Protein AF-A0A8J4FU43-F1 (afdb_monomer)

Solvent-accessible surface area (backbone atoms only — not comparable to full-atom values): 17142 Å² total; per-residue (Å²): 141,78,90,83,86,79,78,93,68,87,81,40,64,70,46,65,77,60,75,68,94,75,73,74,87,64,71,100,55,93,64,75,64,54,50,44,30,34,30,49,37,83,89,37,95,83,38,33,27,32,36,41,34,63,66,54,82,58,45,97,46,93,94,52,74,63,52,75,67,54,69,68,62,48,51,51,53,51,36,49,48,41,18,50,34,45,50,26,53,70,29,63,34,58,80,36,39,59,55,47,48,80,48,78,38,60,42,55,44,80,100,72,70,50,76,44,81,48,72,22,45,34,29,46,58,76,82,56,42,34,42,36,34,52,58,60,66,31,89,61,44,49,57,56,68,67,61,54,49,43,39,66,74,72,39,40,41,52,70,54,36,41,51,48,34,52,50,37,62,78,39,17,26,45,64,40,44,46,76,33,27,28,42,28,92,78,22,43,56,34,53,46,80,74,66,32,24,72,59,60,39,102,51,101,44,73,54,20,25,36,28,39,78,89,20,66,41,26,42,24,54,76,44,36,59,52,49,71,67,64,48,86,41,101,80,76,48,92,63,73,75,87,72,81,82,49,74,65,63,78,35,31,29,65,83,60,48,62,90,96,48,84,67,91,86,84,78,61,59,71,51,40,41,53,38,52,53,52,60,70,72,48,53,74,68,53,62,66,62,32,74,43,66,77,104

Radius of gyration: 20.69 Å; Cα contacts (8 Å, |Δi|>4): 461; chains: 1; bounding box: 56×69×51 Å

Organism: NCBI:txid1737510

InterPro domains:
  IPR000403 Phosphatidylinositol 3-/4-kinase, catalytic domain [PF00454] (173-223)
  IPR011009 Protein kinase-like domain superfamily [SSF56112] (164-214)

Secondary structure (DSSP, 8-state):
-------------EEEE---TT----SS-SS--EEEEEEE-SSSTTSEEEEEEE--SS-SSTTSPPPPP-HHHHHHHHHHHHHHHHHHHHTT-TTTSPPEEEEEEEEE-TTT--EEEEEEEEEE---SEEHHIIIIISSSSS--HHHHHHIIIIIS-HHHHHHHHHHHHHTT-S-BSGGGEEEPTTS-EEE--TTS-TT-SSS--S--BTTSTTSHHHHHHHH-HHHHTTPPPTTSS-----SPPPGGGGG-GGGGSPTT--SSSS---HHHHHHHHHHHTS-HHHHHHSTTTT-

Structure (mmCIF, N/CA/C/O backbone):
data_AF-A0A8J4FU43-F1
#
_entry.id   AF-A0A8J4FU43-F1
#
loop_
_atom_site.group_PDB
_atom_site.id
_atom_site.type_symbol
_atom_site.label_atom_id
_atom_site.label_alt_id
_atom_site.label_comp_id
_atom_site.label_asym_id
_atom_site.label_entity_id
_atom_site.label_seq_id
_atom_site.pdbx_PDB_ins_code
_atom_site.Cartn_x
_atom_site.Cartn_y
_atom_site.Cartn_z
_atom_site.occupancy
_atom_site.B_iso_or_equiv
_atom_site.auth_seq_id
_atom_site.auth_comp_id
_atom_site.auth_asym_id
_atom_site.auth_atom_id
_atom_site.pdbx_PDB_model_num
ATOM 1 N N . MET A 1 1 ? 29.968 -36.223 -25.015 1.00 22.84 1 MET A N 1
ATOM 2 C CA . MET A 1 1 ? 31.084 -35.583 -24.284 1.00 22.84 1 MET A CA 1
ATOM 3 C C . MET A 1 1 ? 30.911 -34.074 -24.398 1.00 22.84 1 MET A C 1
ATOM 5 O O . MET A 1 1 ? 30.998 -33.592 -25.512 1.00 22.84 1 MET A O 1
ATOM 9 N N . GLY A 1 2 ? 30.605 -33.261 -23.394 1.00 21.95 2 GLY A N 1
ATOM 10 C CA . GLY A 1 2 ? 29.966 -33.410 -22.085 1.00 21.95 2 GLY A CA 1
ATOM 11 C C . GLY A 1 2 ? 29.251 -32.066 -21.835 1.00 21.95 2 GLY A C 1
ATOM 12 O O . GLY A 1 2 ? 29.791 -31.018 -22.168 1.00 21.95 2 GLY A O 1
ATOM 13 N N . VAL A 1 3 ? 27.936 -32.093 -21.622 1.00 20.06 3 VAL A N 1
ATOM 14 C CA . VAL A 1 3 ? 27.225 -31.640 -20.411 1.00 20.06 3 VAL A CA 1
ATOM 15 C C . VAL A 1 3 ? 27.940 -30.543 -19.606 1.00 20.06 3 VAL A C 1
ATOM 17 O O . VAL A 1 3 ? 28.880 -30.824 -18.871 1.00 20.06 3 VAL A O 1
ATOM 20 N N . CYS A 1 4 ? 27.392 -29.328 -19.680 1.00 18.92 4 CYS A N 1
ATOM 21 C CA . CYS A 1 4 ? 27.264 -28.427 -18.536 1.00 18.92 4 CYS A CA 1
ATOM 22 C C . CYS A 1 4 ? 25.774 -28.094 -18.391 1.00 18.92 4 CYS A C 1
ATOM 24 O O . CYS A 1 4 ? 25.246 -27.206 -19.059 1.00 18.92 4 CYS A O 1
ATOM 26 N N . GLU A 1 5 ? 25.098 -28.865 -17.542 1.00 19.70 5 GLU A N 1
ATOM 27 C CA . GLU A 1 5 ? 23.877 -28.446 -16.865 1.00 19.70 5 GLU A CA 1
ATOM 28 C C . GLU A 1 5 ? 24.216 -27.274 -15.939 1.00 19.70 5 GLU A C 1
ATOM 30 O O . GLU A 1 5 ? 25.116 -27.379 -15.110 1.00 19.70 5 GLU A O 1
ATOM 35 N N . TYR A 1 6 ? 23.470 -26.177 -16.044 1.00 21.17 6 TYR A N 1
ATOM 36 C CA . TYR A 1 6 ? 23.322 -25.216 -14.955 1.00 21.17 6 TYR A CA 1
ATOM 37 C C . TYR A 1 6 ? 21.839 -24.867 -14.819 1.00 21.17 6 TYR A C 1
ATOM 39 O O . TYR A 1 6 ? 21.288 -24.043 -15.542 1.00 21.17 6 TYR A O 1
ATOM 47 N N . VAL A 1 7 ? 21.216 -25.639 -13.929 1.00 19.59 7 VAL A N 1
ATOM 48 C CA . VAL A 1 7 ? 20.124 -25.322 -12.999 1.00 19.59 7 VAL A CA 1
ATOM 49 C C . VAL A 1 7 ? 19.187 -24.175 -13.407 1.00 19.59 7 VAL A C 1
ATOM 51 O O . VAL A 1 7 ? 19.530 -22.996 -13.344 1.00 19.59 7 VAL A O 1
ATOM 54 N N . ASN A 1 8 ? 17.952 -24.565 -13.735 1.00 22.94 8 ASN A N 1
ATOM 55 C CA . ASN A 1 8 ? 16.776 -23.715 -13.910 1.00 22.94 8 ASN A CA 1
ATOM 56 C C . ASN A 1 8 ? 16.610 -22.694 -12.768 1.00 22.94 8 ASN A C 1
ATOM 58 O O . ASN A 1 8 ? 16.163 -23.041 -11.676 1.00 22.94 8 ASN A O 1
ATOM 62 N N . LEU A 1 9 ? 16.874 -21.422 -13.063 1.00 23.20 9 LEU A N 1
ATOM 63 C CA . LEU A 1 9 ? 16.215 -20.291 -12.411 1.00 23.20 9 LEU A CA 1
ATOM 64 C C . LEU A 1 9 ? 15.213 -19.686 -13.409 1.00 23.20 9 LEU A C 1
ATOM 66 O O . LEU A 1 9 ? 15.467 -19.718 -14.617 1.00 23.20 9 LEU A O 1
ATOM 70 N N . PRO A 1 10 ? 14.063 -19.164 -12.954 1.00 33.09 10 PRO A N 1
ATOM 71 C CA . PRO A 1 10 ? 12.966 -18.802 -13.839 1.00 33.09 10 PRO A CA 1
ATOM 72 C C . PRO A 1 10 ? 13.340 -17.537 -14.612 1.00 33.09 10 PRO A C 1
ATOM 74 O O . PRO A 1 10 ? 13.452 -16.454 -14.042 1.00 33.09 10 PRO A O 1
ATOM 77 N N . ARG A 1 11 ? 13.563 -17.686 -15.919 1.00 37.06 11 ARG A N 1
ATOM 78 C CA . ARG A 1 11 ? 13.769 -16.575 -16.853 1.00 37.06 11 ARG A CA 1
ATOM 79 C C . ARG A 1 11 ? 12.421 -15.917 -17.111 1.00 37.06 11 ARG A C 1
ATOM 81 O O . ARG A 1 11 ? 11.498 -16.600 -17.544 1.00 37.06 11 ARG A O 1
ATOM 88 N N . ALA A 1 12 ? 12.313 -14.616 -16.881 1.00 39.00 12 ALA A N 1
ATOM 89 C CA . ALA A 1 12 ? 11.101 -13.878 -17.201 1.00 39.00 12 ALA A CA 1
ATOM 90 C C . ALA A 1 12 ? 11.343 -12.937 -18.381 1.00 39.00 12 ALA A C 1
ATOM 92 O O . ALA A 1 12 ? 12.309 -12.177 -18.395 1.00 39.00 12 ALA A O 1
ATOM 93 N N . SER A 1 13 ? 10.460 -12.996 -19.373 1.00 38.16 13 SER A N 1
ATOM 94 C CA . SER A 1 13 ? 10.380 -12.037 -20.472 1.00 38.16 13 SER A CA 1
ATOM 95 C C . SER A 1 13 ? 9.526 -10.842 -20.038 1.00 38.16 13 SER A C 1
ATOM 97 O O . SER A 1 13 ? 8.380 -11.025 -19.622 1.00 38.16 13 SER A O 1
ATOM 99 N N . LEU A 1 14 ? 10.066 -9.622 -20.114 1.00 40.94 14 LEU A N 1
ATOM 100 C CA . LEU A 1 14 ? 9.332 -8.389 -19.800 1.00 40.94 14 LEU A CA 1
ATOM 101 C C . LEU A 1 14 ? 8.181 -8.199 -20.806 1.00 40.94 14 LEU A C 1
ATOM 103 O O . LEU A 1 14 ? 8.434 -8.102 -22.006 1.00 40.94 14 LEU A O 1
ATOM 107 N N . LEU A 1 15 ? 6.938 -8.145 -20.325 1.00 33.03 15 LEU A N 1
ATOM 108 C CA . LEU A 1 15 ? 5.742 -7.862 -21.123 1.00 33.03 15 LEU A CA 1
ATOM 109 C C . LEU A 1 15 ? 4.996 -6.690 -20.475 1.00 33.03 15 LEU A C 1
ATOM 111 O O . LEU A 1 15 ? 4.709 -6.704 -19.286 1.00 33.03 15 LEU A O 1
ATOM 115 N N . ASP A 1 16 ? 4.692 -5.675 -21.276 1.00 31.86 16 ASP A N 1
ATOM 116 C CA . ASP A 1 16 ? 3.956 -4.460 -20.912 1.00 31.86 16 ASP A CA 1
ATOM 117 C C . ASP A 1 16 ? 4.621 -3.496 -19.904 1.00 31.86 16 ASP A C 1
ATOM 119 O O . ASP A 1 16 ? 5.079 -3.837 -18.809 1.00 31.86 16 ASP A O 1
ATOM 123 N N . ILE A 1 17 ? 4.642 -2.218 -20.299 1.00 34.22 17 ILE A N 1
ATOM 124 C CA . ILE A 1 17 ? 5.053 -1.088 -19.462 1.00 34.22 17 ILE A CA 1
ATOM 125 C C . ILE A 1 17 ? 3.807 -0.562 -18.755 1.00 34.22 17 ILE A C 1
ATOM 127 O O . ILE A 1 17 ? 2.909 -0.020 -19.398 1.00 34.22 17 ILE A O 1
ATOM 131 N N . PHE A 1 18 ? 3.790 -0.615 -17.425 1.00 33.28 18 PHE A N 1
ATOM 132 C CA . PHE A 1 18 ? 2.858 0.200 -16.654 1.00 33.28 18 PHE A CA 1
ATOM 133 C C . PHE A 1 18 ? 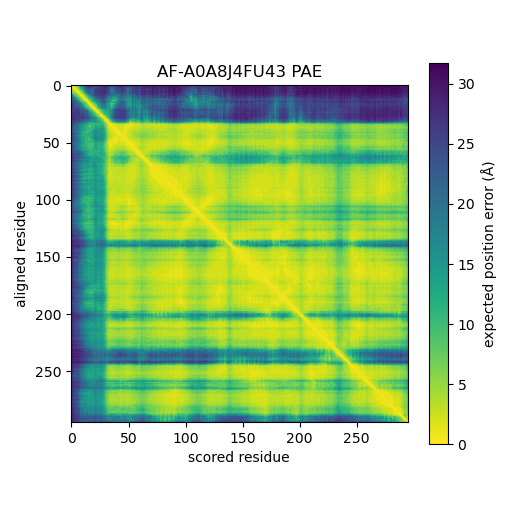3.464 1.591 -16.481 1.00 33.28 18 PHE A C 1
ATOM 135 O O . PHE A 1 18 ? 4.308 1.839 -15.616 1.00 33.28 18 PHE A O 1
ATOM 142 N N . THR A 1 19 ? 3.032 2.543 -17.306 1.00 28.59 19 THR A N 1
ATOM 143 C CA . THR A 1 19 ? 3.220 3.951 -16.969 1.00 28.59 19 THR A CA 1
ATOM 144 C C . THR A 1 19 ? 2.209 4.303 -15.886 1.00 28.59 19 THR A C 1
ATOM 146 O O . THR A 1 19 ? 1.057 4.575 -16.208 1.00 28.59 19 THR A O 1
ATOM 149 N N . CYS A 1 20 ? 2.615 4.349 -14.611 1.00 28.27 20 CYS A N 1
ATOM 150 C CA . CYS A 1 20 ? 1.878 5.167 -13.646 1.00 28.27 20 CYS A CA 1
ATOM 151 C C . C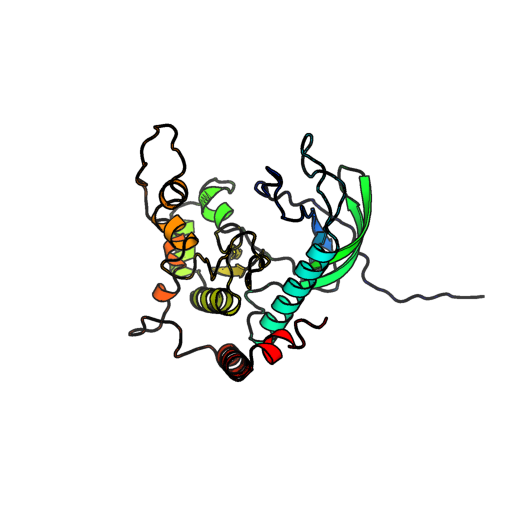YS A 1 20 ? 1.871 6.605 -14.198 1.00 28.27 20 CYS A C 1
ATOM 153 O O . CYS A 1 20 ? 2.950 7.198 -14.343 1.00 28.27 20 CYS A O 1
ATOM 155 N N . PRO A 1 21 ? 0.706 7.185 -14.537 1.00 25.08 21 PRO A N 1
ATOM 156 C CA . PRO A 1 21 ? 0.646 8.499 -15.171 1.00 25.08 21 PRO A CA 1
ATOM 157 C C . PRO A 1 21 ? 1.103 9.637 -14.243 1.00 25.08 21 PRO A C 1
ATOM 159 O O . PRO A 1 21 ? 1.308 10.757 -14.713 1.00 25.08 21 PRO A O 1
ATOM 162 N N . PHE A 1 22 ? 1.360 9.353 -12.962 1.00 31.69 22 PHE A N 1
ATOM 163 C CA . PHE A 1 22 ? 1.645 10.357 -11.936 1.00 31.69 22 PHE A CA 1
ATOM 164 C C . PHE A 1 22 ? 2.917 10.124 -11.119 1.00 31.69 22 PHE A C 1
ATOM 166 O O . PHE A 1 22 ? 3.109 10.780 -10.102 1.00 31.69 22 PHE A O 1
ATOM 173 N N . GLY A 1 23 ? 3.855 9.301 -11.600 1.00 31.33 23 GLY A N 1
ATOM 174 C CA . GLY A 1 23 ? 5.229 9.385 -11.103 1.00 31.33 23 GLY A CA 1
ATOM 175 C C . GLY A 1 23 ? 5.815 10.753 -11.466 1.00 31.33 23 GLY A C 1
ATOM 176 O O . GLY A 1 23 ? 6.345 10.921 -12.565 1.00 31.33 23 GLY A O 1
ATOM 177 N N . HIS A 1 24 ? 5.669 11.748 -10.590 1.00 29.97 24 HIS A N 1
ATOM 178 C CA . HIS A 1 24 ? 6.351 13.032 -10.698 1.00 29.97 24 HIS A CA 1
ATOM 179 C C . HIS A 1 24 ? 7.865 12.798 -10.565 1.00 29.97 24 HIS A C 1
ATOM 181 O O . HIS A 1 24 ? 8.433 12.948 -9.494 1.00 29.97 24 HIS A O 1
ATOM 187 N N . CYS A 1 25 ? 8.539 12.472 -11.672 1.00 31.59 25 CYS A N 1
ATOM 188 C CA . CYS A 1 25 ? 9.957 12.800 -11.859 1.00 31.59 25 CYS A CA 1
ATOM 189 C C . CYS A 1 25 ? 10.038 14.283 -12.298 1.00 31.59 25 CYS A C 1
ATOM 191 O O . CYS A 1 25 ? 10.525 14.586 -13.386 1.00 31.59 25 CYS A O 1
ATOM 193 N N . ALA A 1 26 ? 9.435 15.198 -11.527 1.00 24.83 26 ALA A N 1
ATOM 194 C CA . ALA A 1 26 ? 9.398 16.630 -11.821 1.00 24.83 26 ALA A CA 1
ATOM 195 C C . ALA A 1 26 ? 10.097 17.404 -10.692 1.00 24.83 26 ALA A C 1
ATOM 197 O O . ALA A 1 26 ? 9.728 17.257 -9.528 1.00 24.83 26 ALA A O 1
ATOM 198 N N . ALA A 1 27 ? 11.081 18.233 -11.072 1.00 26.89 27 ALA A N 1
ATOM 199 C CA . ALA A 1 27 ? 12.098 18.877 -10.217 1.00 26.89 27 ALA A CA 1
ATOM 200 C C . ALA A 1 27 ? 13.147 17.869 -9.679 1.00 26.89 27 ALA A C 1
ATOM 202 O O . ALA A 1 27 ? 12.952 16.677 -9.899 1.00 26.89 27 ALA A O 1
ATOM 203 N N . PRO A 1 28 ? 14.288 18.277 -9.069 1.00 32.03 28 PRO A N 1
ATOM 204 C CA . PRO A 1 28 ? 15.346 17.354 -8.645 1.00 32.03 28 PRO A CA 1
ATOM 205 C C . PRO A 1 28 ? 14.860 16.536 -7.440 1.00 32.03 28 PRO A C 1
ATOM 207 O O . PRO A 1 28 ? 15.221 16.769 -6.290 1.00 32.03 28 PRO A O 1
ATOM 210 N N . SER A 1 29 ? 13.948 15.610 -7.705 1.00 33.28 29 SER A N 1
ATOM 211 C CA . SER A 1 29 ? 13.311 14.747 -6.738 1.00 33.28 29 SER A CA 1
ATOM 212 C C . SER A 1 29 ? 14.281 13.622 -6.416 1.00 33.28 29 SER A C 1
ATOM 214 O O . SER A 1 29 ? 14.673 12.854 -7.290 1.00 33.28 29 SER A O 1
ATOM 216 N N . ILE A 1 30 ? 14.622 13.517 -5.138 1.00 36.00 30 ILE A N 1
ATOM 217 C CA . ILE A 1 30 ? 15.510 12.530 -4.503 1.00 36.00 30 ILE A CA 1
ATOM 218 C C . ILE A 1 30 ? 14.956 11.082 -4.605 1.00 36.00 30 ILE A C 1
ATOM 220 O O . ILE A 1 30 ? 15.553 10.134 -4.098 1.00 36.00 30 ILE A O 1
ATOM 224 N N . TRP A 1 31 ? 13.825 10.881 -5.289 1.00 41.78 31 TRP A N 1
ATOM 225 C CA . TRP A 1 31 ? 13.215 9.573 -5.499 1.00 41.78 31 TRP A CA 1
ATOM 226 C C . TRP A 1 31 ? 13.819 8.858 -6.710 1.00 41.78 31 TRP A C 1
ATOM 228 O O . TRP A 1 31 ? 13.907 9.442 -7.794 1.00 41.78 31 TRP A O 1
ATOM 238 N N . PRO A 1 32 ? 14.208 7.579 -6.573 1.00 51.62 32 PRO A N 1
ATOM 239 C CA . PRO A 1 32 ? 14.744 6.829 -7.693 1.00 51.62 32 PRO A CA 1
ATOM 240 C C . PRO A 1 32 ? 13.627 6.571 -8.710 1.00 51.62 32 PRO A C 1
ATOM 242 O O . PRO A 1 32 ? 12.746 5.739 -8.482 1.00 51.62 32 PRO A O 1
ATOM 245 N N . CYS A 1 33 ? 13.673 7.257 -9.857 1.00 67.00 33 CYS A N 1
ATOM 246 C CA . CYS A 1 33 ? 12.819 6.917 -10.991 1.00 67.00 33 CYS A CA 1
ATOM 247 C C . CYS A 1 33 ? 13.063 5.434 -11.332 1.00 67.00 33 CYS A C 1
ATOM 249 O O . CYS A 1 33 ? 14.165 5.020 -11.694 1.00 67.00 33 CYS A O 1
ATOM 251 N N . SER A 1 34 ? 12.026 4.625 -11.155 1.00 79.81 34 SER A N 1
ATOM 252 C CA . SER A 1 34 ? 12.058 3.171 -11.313 1.00 79.81 34 SER A CA 1
ATOM 253 C C . SER A 1 34 ? 11.106 2.758 -12.414 1.00 79.81 34 SER A C 1
ATOM 255 O O . SER A 1 34 ? 10.010 3.298 -12.517 1.00 79.81 34 SER A O 1
ATOM 257 N N . TRP A 1 35 ? 11.498 1.816 -13.253 1.00 86.94 35 TRP A N 1
ATOM 258 C CA . TRP A 1 35 ? 10.617 1.216 -14.243 1.00 86.94 35 TRP A CA 1
ATOM 259 C C . TRP A 1 35 ? 9.831 0.074 -13.616 1.00 86.94 35 TRP A C 1
ATOM 261 O O . TRP A 1 35 ? 10.360 -0.643 -12.775 1.00 86.94 35 TRP A O 1
ATOM 271 N N . ILE A 1 36 ? 8.566 -0.066 -14.004 1.00 88.50 36 ILE A N 1
ATOM 272 C CA . ILE A 1 36 ? 7.676 -1.109 -13.501 1.00 88.50 36 ILE A CA 1
ATOM 273 C C . ILE A 1 36 ? 7.202 -1.918 -14.702 1.00 88.50 36 ILE A C 1
ATOM 275 O O . ILE A 1 36 ? 6.661 -1.352 -15.655 1.00 88.50 36 ILE A O 1
ATOM 279 N N . PHE A 1 37 ? 7.419 -3.225 -14.645 1.00 89.62 37 PHE A N 1
ATOM 280 C CA . PHE A 1 37 ? 7.080 -4.162 -15.709 1.00 89.62 37 PHE A CA 1
ATOM 281 C C . PHE A 1 37 ? 6.186 -5.265 -15.169 1.00 89.62 37 PHE A C 1
ATOM 283 O O . PHE A 1 37 ? 6.378 -5.703 -14.035 1.00 89.62 37 PHE A O 1
ATOM 290 N N . ARG A 1 38 ? 5.252 -5.750 -15.985 1.00 91.06 38 ARG A N 1
ATOM 291 C CA . ARG A 1 38 ? 4.592 -7.033 -15.735 1.00 91.06 38 ARG A CA 1
ATOM 292 C C . ARG A 1 38 ? 5.421 -8.139 -16.383 1.00 91.06 38 ARG A C 1
ATOM 294 O O . ARG A 1 38 ? 6.156 -7.926 -17.347 1.00 91.06 38 ARG A O 1
ATOM 301 N N . THR A 1 39 ? 5.397 -9.326 -15.801 1.00 90.69 39 THR A N 1
ATOM 302 C CA . THR A 1 39 ? 6.127 -10.459 -16.363 1.00 90.69 39 THR A CA 1
ATOM 303 C C . THR A 1 39 ? 5.596 -11.781 -15.834 1.00 90.69 39 THR A C 1
ATOM 305 O O . THR A 1 39 ? 4.927 -11.826 -14.801 1.00 90.69 39 THR A O 1
ATOM 308 N N . HIS A 1 40 ? 5.922 -12.865 -16.532 1.00 92.50 40 HIS A N 1
ATOM 309 C CA . HIS A 1 40 ? 5.590 -14.215 -16.102 1.00 92.50 40 HIS A CA 1
ATOM 310 C C . HIS A 1 40 ? 6.640 -14.763 -15.140 1.00 92.50 40 HIS A C 1
ATOM 312 O O . HIS A 1 40 ? 7.838 -14.549 -15.305 1.00 92.50 40 HIS A O 1
ATOM 318 N N . THR A 1 41 ? 6.205 -15.513 -14.137 1.00 91.31 41 THR A N 1
ATOM 319 C CA . THR A 1 41 ? 7.104 -16.182 -13.198 1.00 91.31 41 THR A CA 1
ATOM 320 C C . THR A 1 41 ? 6.463 -17.456 -12.670 1.00 91.31 41 THR A C 1
ATOM 322 O O . THR A 1 41 ? 5.252 -17.534 -12.538 1.00 91.31 41 THR A O 1
ATOM 325 N N . ASN A 1 42 ? 7.266 -18.454 -12.316 1.00 93.44 42 ASN A N 1
ATOM 326 C CA . ASN A 1 42 ? 6.791 -19.629 -11.576 1.00 93.44 42 ASN A CA 1
ATOM 327 C C . ASN A 1 42 ? 6.817 -19.406 -10.051 1.00 93.44 42 ASN A C 1
ATOM 329 O O . ASN A 1 42 ? 6.486 -20.310 -9.288 1.00 93.44 42 ASN A O 1
ATOM 333 N N . MET A 1 43 ? 7.267 -18.231 -9.601 1.00 92.25 43 MET A N 1
ATOM 334 C CA . MET A 1 43 ? 7.417 -17.936 -8.182 1.00 92.25 43 MET A CA 1
ATOM 335 C C . MET A 1 43 ? 6.072 -17.659 -7.515 1.00 92.25 43 MET A C 1
ATOM 337 O O . MET A 1 43 ? 5.985 -17.818 -6.300 1.00 92.25 43 MET A O 1
ATOM 341 N N . THR A 1 44 ? 5.046 -17.237 -8.262 1.00 92.19 44 THR A N 1
ATOM 342 C CA . THR A 1 44 ? 3.707 -16.870 -7.771 1.00 92.19 44 THR A CA 1
ATOM 343 C C . THR A 1 44 ? 2.641 -17.861 -8.251 1.00 92.19 44 THR A C 1
ATOM 345 O O . THR A 1 44 ? 2.786 -18.430 -9.333 1.00 92.19 44 THR A O 1
ATOM 348 N N . PRO A 1 45 ? 1.544 -18.057 -7.490 1.00 90.19 45 PRO A N 1
ATOM 349 C CA . PRO A 1 45 ? 0.446 -18.929 -7.916 1.00 90.19 45 PRO A CA 1
ATOM 350 C C . PRO A 1 45 ? -0.247 -18.468 -9.205 1.00 90.19 45 PRO A C 1
ATOM 352 O O . PRO A 1 45 ? -0.693 -19.303 -9.983 1.00 90.19 45 PRO A O 1
ATOM 355 N N . SER A 1 46 ? -0.318 -17.153 -9.445 1.00 90.75 46 SER A N 1
ATOM 356 C CA . SER A 1 46 ? -0.922 -16.578 -10.656 1.00 90.75 46 SER A CA 1
ATOM 357 C C . SER A 1 46 ? -0.087 -16.799 -11.920 1.00 90.75 46 SER A C 1
ATOM 359 O O . SER A 1 46 ? -0.571 -16.563 -13.022 1.00 90.75 46 SER A O 1
ATOM 361 N N . GLY A 1 47 ? 1.176 -17.214 -11.786 1.00 93.44 47 GLY A N 1
ATOM 362 C CA . GLY A 1 47 ? 2.111 -17.258 -12.907 1.00 93.44 47 GLY A CA 1
ATOM 363 C C . GLY A 1 47 ? 2.627 -15.875 -13.329 1.00 93.44 47 GLY A C 1
ATOM 364 O O . GLY A 1 47 ? 3.320 -15.761 -14.342 1.00 93.44 47 GLY A O 1
ATOM 365 N N . GLU A 1 48 ? 2.292 -14.818 -12.582 1.00 94.25 48 GLU A N 1
ATOM 366 C CA . GLU A 1 48 ? 2.592 -13.428 -12.923 1.00 94.25 48 GLU A CA 1
ATOM 367 C C . GLU A 1 48 ? 3.198 -12.643 -11.759 1.00 94.25 48 GLU A C 1
ATOM 369 O O . GLU A 1 48 ? 2.901 -12.868 -10.580 1.00 94.25 48 GLU A O 1
ATOM 374 N N . ALA A 1 49 ? 4.043 -11.679 -12.108 1.00 94.56 49 ALA A N 1
ATOM 375 C CA . ALA A 1 49 ? 4.679 -10.758 -11.187 1.00 94.56 49 ALA A CA 1
ATOM 376 C C . ALA A 1 49 ? 4.765 -9.351 -11.776 1.00 94.56 49 ALA A C 1
ATOM 378 O O . ALA A 1 49 ? 4.702 -9.137 -12.989 1.00 94.56 49 ALA A O 1
ATOM 379 N N . VAL A 1 50 ? 4.966 -8.396 -10.878 1.00 93.94 50 VAL A N 1
ATOM 380 C CA . VAL A 1 50 ? 5.397 -7.043 -11.204 1.00 93.94 50 VAL A CA 1
ATOM 381 C C . VAL A 1 50 ? 6.850 -6.889 -10.778 1.00 93.94 50 VAL A C 1
ATOM 383 O O . VAL A 1 50 ? 7.226 -7.285 -9.678 1.00 93.94 50 VAL A O 1
ATOM 386 N N . VAL A 1 51 ? 7.676 -6.296 -11.633 1.00 93.44 51 VAL A N 1
ATOM 387 C CA . VAL A 1 51 ? 9.095 -6.064 -11.364 1.00 93.44 51 VAL A CA 1
ATOM 388 C C . VAL A 1 51 ? 9.387 -4.578 -11.405 1.00 93.44 51 VAL A C 1
ATOM 390 O O . VAL A 1 51 ? 9.192 -3.925 -12.430 1.00 93.44 51 VAL A O 1
ATOM 393 N N . LYS A 1 52 ? 9.883 -4.050 -10.287 1.00 92.44 52 LYS A N 1
ATOM 394 C CA . LYS A 1 52 ? 10.380 -2.683 -10.152 1.00 92.44 52 LYS A CA 1
ATOM 395 C C . LYS A 1 52 ? 11.895 -2.689 -10.353 1.00 92.44 52 LYS A C 1
ATOM 397 O O . LYS A 1 52 ? 12.645 -3.269 -9.568 1.00 92.44 52 LYS A O 1
ATOM 402 N N . VAL A 1 53 ? 12.348 -2.053 -11.428 1.00 91.06 53 VAL A N 1
ATOM 403 C CA . VAL A 1 53 ? 13.761 -1.934 -11.801 1.00 91.06 53 VAL A CA 1
ATOM 404 C C . VAL A 1 53 ? 14.206 -0.495 -11.604 1.00 91.06 53 VAL A C 1
ATOM 406 O O . VAL A 1 53 ? 13.644 0.434 -12.181 1.00 91.06 53 VAL A O 1
ATOM 409 N N . HIS A 1 54 ? 15.238 -0.299 -10.796 1.00 89.12 54 HIS A N 1
ATOM 410 C CA . HIS A 1 54 ? 15.819 1.018 -10.559 1.00 89.12 54 HIS A CA 1
ATOM 411 C C . HIS A 1 54 ? 17.064 1.233 -11.433 1.00 89.12 54 HIS A C 1
ATOM 413 O O . HIS A 1 54 ? 17.589 0.285 -12.013 1.00 89.12 54 HIS A O 1
ATOM 419 N N . CYS A 1 55 ? 17.537 2.480 -11.518 1.00 87.00 55 CYS A N 1
ATOM 420 C CA . CYS A 1 55 ? 18.761 2.862 -12.239 1.00 87.00 55 CYS A CA 1
ATOM 421 C C . CYS A 1 55 ? 18.780 2.586 -13.745 1.00 87.00 55 CYS A C 1
ATOM 423 O O . CYS A 1 55 ? 19.851 2.512 -14.338 1.00 87.00 55 CYS A O 1
ATOM 425 N N . VAL A 1 56 ? 17.620 2.490 -14.393 1.00 87.88 56 VAL A N 1
ATOM 426 C CA . VAL A 1 56 ? 17.570 2.454 -15.858 1.00 87.88 56 VAL A CA 1
ATOM 427 C C . VAL A 1 56 ? 17.893 3.867 -16.376 1.00 87.88 56 VAL A C 1
ATOM 429 O O . VAL A 1 56 ? 17.123 4.787 -16.082 1.00 87.88 56 VAL A O 1
ATOM 432 N N . PRO A 1 57 ? 18.982 4.084 -17.140 1.00 88.06 57 PRO A N 1
ATOM 433 C CA . PRO A 1 57 ? 19.432 5.403 -17.599 1.00 88.06 57 PRO A CA 1
ATOM 434 C C . PRO A 1 57 ? 18.624 5.882 -18.815 1.00 88.06 57 PRO A C 1
ATOM 436 O O . PRO A 1 57 ? 19.157 6.365 -19.809 1.00 88.06 57 PRO A O 1
ATOM 439 N N . VAL A 1 58 ? 17.308 5.710 -18.741 1.00 84.88 58 VAL A N 1
ATOM 440 C CA . VAL A 1 58 ? 16.351 6.047 -19.786 1.00 84.88 58 VAL A CA 1
ATOM 441 C C . VAL A 1 58 ? 15.195 6.780 -19.128 1.00 84.88 58 VAL A C 1
ATOM 443 O O . VAL A 1 58 ? 14.588 6.290 -18.170 1.00 84.88 58 VAL A O 1
ATOM 446 N N . ALA A 1 59 ? 14.873 7.956 -19.659 1.00 82.06 59 ALA A N 1
ATOM 447 C CA . ALA A 1 59 ? 13.707 8.708 -19.229 1.00 82.06 59 ALA A CA 1
ATOM 448 C C . ALA A 1 59 ? 12.414 7.971 -19.617 1.00 82.06 59 ALA A C 1
ATOM 450 O O . ALA A 1 59 ? 12.259 7.507 -20.743 1.00 82.06 59 ALA A O 1
ATOM 451 N N . LYS A 1 60 ? 11.444 7.913 -18.697 1.00 77.38 60 LYS A N 1
ATOM 452 C CA . LYS A 1 60 ? 10.119 7.317 -18.962 1.00 77.38 60 LYS A CA 1
ATOM 453 C C . LYS A 1 60 ? 9.295 8.077 -20.001 1.00 77.38 60 LYS A C 1
ATOM 455 O O . LYS A 1 60 ? 8.336 7.538 -20.540 1.00 77.38 60 LYS A O 1
ATOM 460 N N . ARG A 1 61 ? 9.604 9.358 -20.209 1.00 77.69 61 ARG A N 1
ATOM 461 C CA . ARG A 1 61 ? 8.878 10.265 -21.100 1.00 77.69 61 ARG A CA 1
ATOM 462 C C . ARG A 1 61 ? 9.873 11.002 -21.976 1.00 77.69 61 ARG A C 1
ATOM 464 O O . ARG A 1 61 ? 10.917 11.442 -21.495 1.00 77.69 61 ARG A O 1
ATOM 471 N N . VAL A 1 62 ? 9.521 11.163 -23.246 1.00 76.69 62 VAL A N 1
ATOM 472 C CA . VAL A 1 62 ? 10.307 11.956 -24.195 1.00 76.69 62 VAL A CA 1
ATOM 473 C C . VAL A 1 62 ? 10.431 13.389 -23.665 1.00 76.69 62 VAL A C 1
ATOM 475 O O . VAL A 1 62 ? 9.442 13.976 -23.231 1.00 76.69 62 VAL A O 1
ATOM 478 N N . GLY A 1 63 ? 11.650 13.932 -23.661 1.00 76.38 63 GLY A N 1
ATOM 479 C CA . GLY A 1 63 ? 11.939 15.295 -23.196 1.00 76.38 63 GLY A CA 1
ATOM 480 C C . GLY A 1 63 ? 12.127 15.461 -21.682 1.00 76.38 63 GLY A C 1
ATOM 481 O O . GLY A 1 63 ? 12.394 16.574 -21.237 1.00 76.38 63 GLY A O 1
ATOM 482 N N . PHE A 1 64 ? 12.021 14.393 -20.884 1.00 75.81 64 PHE A N 1
ATOM 483 C CA . PHE A 1 64 ? 12.321 14.442 -19.447 1.00 75.81 64 PHE A CA 1
ATOM 484 C C . PHE A 1 64 ? 13.803 14.164 -19.168 1.00 75.81 64 PHE A C 1
ATOM 486 O O . PHE A 1 64 ? 14.478 13.473 -19.932 1.00 75.81 64 PHE A O 1
ATOM 493 N N . GLN A 1 65 ? 14.305 14.693 -18.049 1.00 76.31 65 GLN A N 1
ATOM 494 C CA . GLN A 1 65 ? 15.684 14.476 -17.615 1.00 76.31 65 GLN A CA 1
ATOM 495 C C . GLN A 1 65 ? 15.944 12.987 -17.351 1.00 76.31 65 GLN A C 1
ATOM 497 O O . GLN A 1 65 ? 15.106 12.285 -16.777 1.00 76.31 65 GLN A O 1
ATOM 502 N N . MET A 1 66 ? 17.123 12.510 -17.759 1.00 76.38 66 MET A N 1
ATOM 503 C CA . MET A 1 66 ? 17.569 11.165 -17.407 1.00 76.38 66 MET A CA 1
ATOM 504 C C . MET A 1 66 ? 17.687 11.041 -15.884 1.00 76.38 66 MET A C 1
ATOM 506 O O . MET A 1 66 ? 18.236 11.941 -15.240 1.00 76.38 66 MET A O 1
ATOM 510 N N . PRO A 1 67 ? 17.185 9.948 -15.293 1.00 75.31 67 PRO A N 1
ATOM 511 C CA . PRO A 1 67 ? 17.223 9.795 -13.851 1.00 75.31 67 PRO A CA 1
ATOM 512 C C . PRO A 1 67 ? 18.656 9.592 -13.355 1.00 75.31 67 PRO A C 1
ATOM 514 O O . PRO A 1 67 ? 19.431 8.837 -13.941 1.00 75.31 67 PRO A O 1
ATOM 517 N N . VAL A 1 68 ? 18.997 10.247 -12.245 1.00 77.88 68 VAL A N 1
ATOM 518 C CA . VAL A 1 68 ? 20.268 10.026 -11.550 1.00 77.88 68 VAL A CA 1
ATOM 519 C C . VAL A 1 68 ? 20.121 8.803 -10.649 1.00 77.88 68 VAL A C 1
ATOM 521 O O . VAL A 1 68 ? 19.215 8.723 -9.821 1.00 77.88 68 VAL A O 1
ATOM 524 N N . CYS A 1 69 ? 21.014 7.836 -10.822 1.00 83.62 69 CYS A N 1
ATOM 525 C CA . CYS A 1 69 ? 21.048 6.619 -10.024 1.00 83.62 69 CYS A CA 1
ATOM 526 C C . CYS A 1 69 ? 21.862 6.838 -8.741 1.00 83.62 69 CYS A C 1
ATOM 528 O O . CYS A 1 69 ? 23.007 7.283 -8.800 1.00 83.62 69 CYS A O 1
ATOM 530 N N . ASN A 1 70 ? 21.298 6.461 -7.590 1.00 86.62 70 ASN A N 1
ATOM 531 C CA . ASN A 1 70 ? 22.037 6.292 -6.339 1.00 86.62 70 ASN A CA 1
ATOM 532 C C . ASN A 1 70 ? 21.917 4.822 -5.886 1.00 86.62 70 ASN A C 1
ATOM 534 O O . ASN A 1 70 ? 20.925 4.464 -5.243 1.00 86.62 70 ASN A O 1
ATOM 538 N N . PRO A 1 71 ? 22.896 3.961 -6.228 1.00 85.25 71 PRO A N 1
ATOM 539 C CA . PRO A 1 71 ? 22.830 2.529 -5.937 1.00 85.25 71 PRO A CA 1
ATOM 540 C C . PRO A 1 71 ? 22.706 2.207 -4.446 1.00 85.25 71 PRO A C 1
ATOM 542 O O . PRO A 1 71 ? 21.979 1.286 -4.083 1.00 85.25 71 PRO A O 1
ATOM 545 N N . LEU A 1 72 ? 23.379 2.975 -3.580 1.00 85.94 72 LEU A N 1
ATOM 546 C CA . LEU A 1 72 ? 23.329 2.769 -2.130 1.00 85.94 72 LEU A CA 1
ATOM 547 C C . LEU A 1 72 ? 21.914 3.008 -1.600 1.00 85.94 72 LEU A C 1
ATOM 549 O O . LEU A 1 72 ? 21.357 2.146 -0.924 1.00 85.94 72 LEU A O 1
ATOM 553 N N . ARG A 1 73 ? 21.295 4.121 -2.007 1.00 84.19 73 ARG A N 1
ATOM 554 C CA . ARG A 1 73 ? 19.914 4.444 -1.631 1.00 84.19 73 ARG A CA 1
ATOM 555 C C . ARG A 1 73 ? 18.914 3.404 -2.135 1.00 84.19 73 ARG A C 1
ATOM 557 O O . ARG A 1 73 ? 17.942 3.090 -1.459 1.00 84.19 73 ARG A O 1
ATOM 564 N N . ILE A 1 74 ? 19.134 2.859 -3.326 1.00 85.81 74 ILE A N 1
ATOM 565 C CA . ILE A 1 74 ? 18.261 1.821 -3.887 1.00 85.81 74 ILE A CA 1
ATOM 566 C C . ILE A 1 74 ? 18.413 0.504 -3.136 1.00 85.81 74 ILE A C 1
ATOM 568 O O . ILE A 1 74 ? 17.408 -0.144 -2.856 1.00 85.81 74 ILE A O 1
ATOM 572 N N . ALA A 1 75 ? 19.637 0.126 -2.767 1.00 86.75 75 ALA A N 1
ATOM 573 C CA . ALA A 1 75 ? 19.865 -1.049 -1.938 1.00 86.75 75 ALA A CA 1
ATOM 574 C C . ALA A 1 75 ? 19.178 -0.912 -0.566 1.00 86.75 75 ALA A C 1
ATOM 576 O O . ALA A 1 75 ? 18.598 -1.882 -0.085 1.00 86.75 75 ALA A O 1
ATOM 577 N N . GLU A 1 76 ? 19.188 0.281 0.039 1.00 85.75 76 GLU A N 1
ATOM 578 C CA . GLU A 1 76 ? 18.430 0.578 1.266 1.00 85.75 76 GLU A CA 1
ATOM 579 C C . GLU A 1 76 ? 16.919 0.379 1.072 1.00 85.75 76 GLU A C 1
ATOM 581 O O . GLU A 1 76 ? 16.306 -0.360 1.841 1.00 85.75 76 GLU A O 1
ATOM 586 N N . ILE A 1 77 ? 16.333 0.956 0.013 1.00 86.06 77 ILE A N 1
ATOM 587 C CA . ILE A 1 77 ? 14.900 0.807 -0.313 1.00 86.06 77 ILE A CA 1
ATOM 588 C C . ILE A 1 77 ? 14.532 -0.659 -0.528 1.00 86.06 77 ILE A C 1
ATOM 590 O O . ILE A 1 77 ? 13.531 -1.139 -0.001 1.00 86.06 77 ILE A O 1
ATOM 594 N N . MET A 1 78 ? 15.336 -1.387 -1.303 1.00 88.62 78 MET A N 1
ATOM 595 C CA . MET A 1 78 ? 15.089 -2.797 -1.583 1.00 88.62 78 MET A CA 1
ATOM 596 C C . MET A 1 78 ? 15.133 -3.629 -0.299 1.00 88.62 78 MET A C 1
ATOM 598 O O . MET A 1 78 ? 14.214 -4.408 -0.061 1.00 88.62 78 MET A O 1
ATOM 602 N N . ARG A 1 79 ? 16.139 -3.429 0.563 1.00 87.81 79 ARG A N 1
ATOM 603 C CA . ARG A 1 79 ? 16.214 -4.108 1.869 1.00 87.81 79 ARG A CA 1
ATOM 604 C C . ARG A 1 79 ? 15.015 -3.776 2.745 1.00 87.81 79 ARG A C 1
ATOM 606 O O . ARG A 1 79 ? 14.433 -4.688 3.326 1.00 87.81 79 ARG A O 1
ATOM 613 N N . LEU A 1 80 ? 14.609 -2.508 2.803 1.00 88.19 80 LEU A N 1
ATOM 614 C CA . LEU A 1 80 ? 13.418 -2.074 3.532 1.00 88.19 80 LEU A CA 1
ATOM 615 C C . LEU A 1 80 ? 12.168 -2.816 3.043 1.00 88.19 80 LEU A C 1
ATOM 617 O O . LEU A 1 80 ? 11.461 -3.420 3.841 1.00 88.19 80 LEU A O 1
ATOM 621 N N . LEU A 1 81 ? 11.913 -2.834 1.736 1.00 90.81 81 LEU A N 1
ATOM 622 C CA . LEU A 1 81 ? 10.717 -3.469 1.177 1.00 90.81 81 LEU A CA 1
ATOM 623 C C . LEU A 1 81 ? 10.721 -4.993 1.370 1.00 90.81 81 LEU A C 1
ATOM 625 O O . LEU A 1 81 ? 9.695 -5.570 1.726 1.00 90.81 81 LEU A O 1
ATOM 629 N N . ILE A 1 82 ? 11.871 -5.658 1.234 1.00 91.62 82 ILE A N 1
ATOM 630 C CA . ILE A 1 82 ? 11.995 -7.086 1.569 1.00 91.62 82 ILE A CA 1
ATOM 631 C C . ILE A 1 82 ? 11.763 -7.331 3.066 1.00 91.62 82 ILE A C 1
ATOM 633 O O . ILE A 1 82 ? 11.076 -8.291 3.430 1.00 91.62 82 ILE A O 1
ATOM 637 N N . SER A 1 83 ? 12.266 -6.445 3.929 1.00 89.56 83 SER A N 1
ATOM 638 C CA . SER A 1 83 ? 12.034 -6.489 5.378 1.00 89.56 83 SER A CA 1
ATOM 639 C C . SER A 1 83 ? 10.545 -6.380 5.698 1.00 89.56 83 SER A C 1
ATOM 641 O O . SER A 1 83 ? 10.017 -7.209 6.437 1.00 89.56 83 SER A O 1
ATOM 643 N N . LEU A 1 84 ? 9.843 -5.427 5.076 1.00 91.75 84 LEU A N 1
ATOM 644 C CA . LEU A 1 84 ? 8.392 -5.282 5.194 1.00 91.75 84 LEU A CA 1
ATOM 645 C C . LEU A 1 84 ? 7.651 -6.522 4.700 1.00 91.75 84 LEU A C 1
ATOM 647 O O . LEU A 1 84 ? 6.679 -6.938 5.323 1.00 91.75 84 LEU A O 1
ATOM 651 N N . GLY A 1 85 ? 8.105 -7.140 3.607 1.00 92.50 85 GLY A N 1
ATOM 652 C CA . GLY A 1 85 ? 7.526 -8.382 3.095 1.00 92.50 85 GLY A CA 1
ATOM 653 C C . GLY A 1 85 ? 7.617 -9.534 4.101 1.00 92.50 85 GLY A C 1
ATOM 654 O O . GLY A 1 85 ? 6.674 -10.316 4.221 1.00 92.50 85 GLY A O 1
ATOM 655 N N . LYS A 1 86 ? 8.717 -9.620 4.858 1.00 91.25 86 LYS A N 1
ATOM 656 C CA . LYS A 1 86 ? 8.896 -10.610 5.932 1.00 91.25 86 LYS A CA 1
ATOM 657 C C . LYS A 1 86 ? 8.096 -10.270 7.184 1.00 91.25 86 LYS A C 1
ATOM 659 O O . LYS A 1 86 ? 7.383 -11.133 7.680 1.00 91.25 86 LYS A O 1
ATOM 664 N N . LEU A 1 87 ? 8.136 -9.013 7.631 1.00 91.94 87 LEU A N 1
ATOM 665 C CA . LEU A 1 87 ? 7.288 -8.503 8.713 1.00 91.94 87 LEU A CA 1
ATOM 666 C C . LEU A 1 87 ? 5.811 -8.819 8.434 1.00 91.94 87 LEU A C 1
ATOM 668 O O . LEU A 1 87 ? 5.092 -9.314 9.295 1.00 91.94 87 LEU A O 1
ATOM 672 N N . SER A 1 88 ? 5.372 -8.602 7.195 1.00 94.56 88 SER A N 1
ATOM 673 C CA . SER A 1 88 ? 4.005 -8.898 6.767 1.00 94.56 88 SER A CA 1
ATOM 674 C C . SER A 1 88 ? 3.679 -10.387 6.841 1.00 94.56 88 SER A C 1
ATOM 676 O O . SER A 1 88 ? 2.556 -10.745 7.175 1.00 94.56 88 SER A O 1
ATOM 678 N N . GLN A 1 89 ? 4.633 -11.274 6.559 1.00 93.62 89 GLN A N 1
ATOM 679 C CA . GLN A 1 89 ? 4.431 -12.717 6.709 1.00 93.62 89 GLN A CA 1
ATOM 680 C C . GLN A 1 89 ? 4.320 -13.116 8.179 1.00 93.62 89 GLN A C 1
ATOM 682 O O . GLN A 1 89 ? 3.349 -13.768 8.566 1.00 93.62 89 GLN A O 1
ATOM 687 N N . ASP A 1 90 ? 5.258 -12.659 9.002 1.00 92.12 90 ASP A N 1
ATOM 688 C CA . ASP A 1 90 ? 5.337 -13.035 10.411 1.00 92.12 90 ASP A CA 1
ATOM 689 C C . ASP A 1 90 ? 4.126 -12.519 11.203 1.00 92.12 90 ASP A C 1
ATOM 691 O O . ASP A 1 90 ? 3.535 -13.247 12.007 1.00 92.12 90 ASP A O 1
ATOM 695 N N . CYS A 1 91 ? 3.689 -11.293 10.913 1.00 95.00 91 CYS A N 1
ATOM 696 C CA . CYS A 1 91 ? 2.574 -10.639 11.598 1.00 95.00 91 CYS A CA 1
ATOM 697 C C . CYS A 1 91 ? 1.205 -10.950 10.987 1.00 95.00 91 CYS A C 1
ATOM 699 O O . CYS A 1 91 ? 0.189 -10.507 11.517 1.00 95.00 91 CYS A O 1
ATOM 701 N N . GLY A 1 92 ? 1.152 -11.731 9.904 1.00 95.44 92 GLY A N 1
ATOM 702 C CA . GLY A 1 92 ? -0.105 -12.150 9.291 1.00 95.44 92 GLY A CA 1
ATOM 703 C C . GLY A 1 92 ? -0.808 -11.021 8.549 1.00 95.44 92 GLY A C 1
ATOM 704 O O . GLY A 1 92 ? -1.985 -10.780 8.773 1.00 95.44 92 GLY A O 1
ATOM 705 N N . PHE A 1 93 ? -0.094 -10.325 7.672 1.00 96.94 93 PHE A N 1
ATOM 706 C CA . PHE A 1 93 ? -0.596 -9.315 6.736 1.00 96.94 93 PHE A CA 1
ATOM 707 C C . PHE A 1 93 ? -0.434 -9.747 5.267 1.00 96.94 93 PHE A C 1
ATOM 709 O O . PHE A 1 93 ? -0.531 -8.917 4.366 1.00 96.94 93 PHE A O 1
ATOM 716 N N . THR A 1 94 ? -0.183 -11.030 4.990 1.00 94.69 94 THR A N 1
ATOM 717 C CA . THR A 1 94 ? 0.057 -11.560 3.629 1.00 94.69 94 THR A CA 1
ATOM 718 C C . THR A 1 94 ? -1.129 -11.386 2.681 1.00 94.69 94 THR A C 1
ATOM 720 O O . THR A 1 94 ? -0.972 -11.328 1.462 1.00 94.69 94 THR A O 1
ATOM 723 N N . ASP A 1 95 ? -2.337 -11.264 3.220 1.00 94.19 95 ASP A N 1
ATOM 724 C CA . ASP A 1 95 ? -3.528 -10.963 2.441 1.00 94.19 95 ASP A CA 1
ATOM 725 C C . ASP A 1 95 ? -3.642 -9.473 2.083 1.00 94.19 95 ASP A C 1
ATOM 727 O O . ASP A 1 95 ? -4.302 -9.164 1.097 1.00 94.19 95 ASP A O 1
ATOM 731 N N . LEU A 1 96 ? -2.951 -8.570 2.786 1.00 96.19 96 LEU A N 1
ATOM 732 C CA . LEU A 1 96 ? -2.911 -7.130 2.494 1.00 96.19 96 LEU A CA 1
ATOM 733 C C . LEU A 1 96 ? -1.686 -6.720 1.677 1.00 96.19 96 LEU A C 1
ATOM 735 O O . LEU A 1 96 ? -1.808 -5.928 0.744 1.00 96.19 96 LEU A O 1
ATOM 739 N N . ILE A 1 97 ? -0.513 -7.241 2.034 1.00 96.19 97 ILE A N 1
ATOM 740 C CA . ILE A 1 97 ? 0.766 -6.836 1.454 1.00 96.19 97 ILE A CA 1
ATOM 741 C C . ILE A 1 97 ? 1.194 -7.873 0.417 1.00 96.19 97 ILE A C 1
ATOM 743 O O . ILE A 1 97 ? 1.320 -9.050 0.763 1.00 96.19 97 ILE A O 1
ATOM 747 N N . PRO A 1 98 ? 1.434 -7.472 -0.842 1.00 94.06 98 PRO A N 1
ATOM 748 C CA . PRO A 1 98 ? 1.942 -8.382 -1.861 1.00 94.06 98 PRO A CA 1
ATOM 749 C C . PRO A 1 98 ? 3.286 -8.960 -1.431 1.00 94.06 98 PRO A C 1
ATOM 751 O O . PRO A 1 98 ? 4.135 -8.250 -0.885 1.00 94.06 98 PRO A O 1
ATOM 754 N N . ARG A 1 99 ? 3.508 -10.248 -1.692 1.00 94.06 99 ARG A N 1
ATOM 755 C CA . ARG A 1 99 ? 4.814 -10.851 -1.414 1.00 94.06 99 ARG A CA 1
ATOM 756 C C . ARG A 1 99 ? 5.869 -10.235 -2.329 1.00 94.06 99 ARG A C 1
ATOM 758 O O . ARG A 1 99 ? 5.631 -10.069 -3.522 1.00 94.06 99 ARG A O 1
ATOM 765 N N . MET A 1 100 ? 7.046 -9.959 -1.774 1.00 94.00 100 MET A N 1
ATOM 766 C CA . MET A 1 100 ? 8.160 -9.334 -2.486 1.00 94.00 100 MET A CA 1
ATOM 767 C C . MET A 1 100 ? 9.425 -10.185 -2.382 1.00 94.00 100 MET A C 1
ATOM 769 O O . MET A 1 100 ? 9.644 -10.850 -1.367 1.00 94.00 100 MET A O 1
ATOM 773 N N . TRP A 1 101 ? 10.254 -10.174 -3.422 1.00 94.31 101 TRP A N 1
ATOM 774 C CA . TRP A 1 101 ? 11.552 -10.847 -3.448 1.00 94.31 101 TRP A CA 1
ATOM 775 C C . TRP A 1 101 ? 12.530 -10.123 -4.376 1.00 94.31 101 TRP A C 1
ATOM 777 O O . TRP A 1 101 ? 12.140 -9.323 -5.222 1.00 94.31 101 TRP A O 1
ATOM 787 N N . LEU A 1 102 ? 13.821 -10.396 -4.213 1.00 93.88 102 LEU A N 1
ATOM 788 C CA . LEU A 1 102 ? 14.852 -9.932 -5.136 1.00 93.88 102 LEU A CA 1
ATOM 789 C C . LEU A 1 102 ? 15.208 -11.068 -6.089 1.00 93.88 102 LEU A C 1
ATOM 791 O O . LEU A 1 102 ? 15.387 -12.208 -5.661 1.00 93.88 102 LEU A O 1
ATOM 795 N N . ALA A 1 103 ? 15.314 -10.752 -7.375 1.00 94.06 103 ALA A N 1
ATOM 796 C CA . ALA A 1 103 ? 15.816 -11.670 -8.392 1.00 94.06 103 ALA A CA 1
ATOM 797 C C . ALA A 1 103 ? 16.427 -10.885 -9.569 1.00 94.06 103 ALA A C 1
ATOM 799 O O . ALA A 1 103 ? 16.046 -9.728 -9.801 1.00 94.06 103 ALA A O 1
ATOM 800 N N . PRO A 1 104 ? 17.381 -11.480 -10.308 1.00 93.50 104 PRO A N 1
ATOM 801 C CA . PRO A 1 104 ? 17.943 -10.864 -11.504 1.00 93.50 104 PRO A CA 1
ATOM 802 C C . PRO A 1 104 ? 16.869 -10.654 -12.577 1.00 93.50 104 PRO A C 1
ATOM 804 O O . PRO A 1 104 ? 15.959 -11.466 -12.738 1.00 93.50 104 PRO A O 1
ATOM 807 N N . VAL A 1 105 ? 16.996 -9.559 -13.318 1.00 92.06 105 VAL A N 1
ATOM 808 C CA . VAL A 1 105 ? 16.157 -9.195 -14.459 1.00 92.06 105 VAL A CA 1
ATOM 809 C C . VAL A 1 105 ? 17.040 -9.184 -15.688 1.00 92.06 105 VAL A C 1
ATOM 811 O O . VAL A 1 105 ? 17.984 -8.403 -15.747 1.00 92.06 105 VAL A O 1
ATOM 814 N N . LEU A 1 106 ? 16.696 -10.021 -16.664 1.00 91.06 106 LEU A N 1
ATOM 815 C CA . LEU A 1 106 ? 17.318 -10.037 -17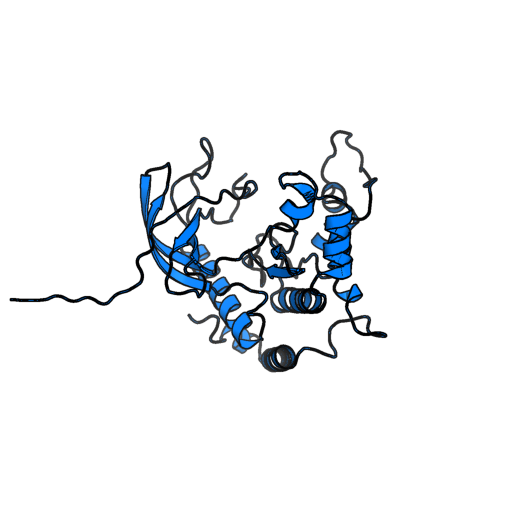.979 1.00 91.06 106 LEU A CA 1
ATOM 816 C C . LEU A 1 106 ? 16.250 -9.707 -19.018 1.00 91.06 106 LEU A C 1
ATOM 818 O O . LEU A 1 106 ? 15.312 -10.478 -19.212 1.00 91.06 106 LEU A O 1
ATOM 822 N N . GLY A 1 107 ? 16.370 -8.563 -19.682 1.00 88.56 107 GLY A N 1
ATOM 823 C CA . GLY A 1 107 ? 15.365 -8.142 -20.649 1.00 88.56 107 GLY A CA 1
ATOM 824 C C . GLY A 1 107 ? 15.730 -6.875 -21.399 1.00 88.56 107 GLY A C 1
ATOM 825 O O . GLY A 1 107 ? 16.833 -6.353 -21.281 1.00 88.56 107 GLY A O 1
ATOM 826 N N . VAL A 1 108 ? 14.783 -6.378 -22.187 1.00 88.94 108 VAL A N 1
ATOM 827 C CA . VAL A 1 108 ? 14.933 -5.147 -22.963 1.00 88.94 108 VAL A CA 1
ATOM 828 C C . VAL A 1 108 ? 13.739 -4.250 -22.670 1.00 88.94 108 VAL A C 1
ATOM 830 O O . VAL A 1 108 ? 12.600 -4.711 -22.723 1.00 88.94 108 VAL A O 1
ATOM 833 N N . VAL A 1 109 ? 13.988 -2.975 -22.363 1.00 86.75 109 VAL A N 1
ATOM 834 C CA . VAL A 1 109 ? 12.936 -1.977 -22.133 1.00 86.75 109 VAL A CA 1
ATOM 835 C C . VAL A 1 109 ? 12.118 -1.806 -23.421 1.00 86.75 109 VAL A C 1
ATOM 837 O O . VAL A 1 109 ? 12.680 -1.357 -24.432 1.00 86.75 109 VAL A O 1
ATOM 840 N N . PRO A 1 110 ? 10.808 -2.123 -23.415 1.00 81.00 110 PRO A N 1
ATOM 841 C CA . PRO A 1 110 ? 9.977 -2.015 -24.611 1.00 81.00 110 PRO A CA 1
ATOM 842 C C . PRO A 1 110 ? 9.937 -0.582 -25.158 1.00 81.00 110 PRO A C 1
ATOM 844 O O . PRO A 1 110 ? 9.963 0.388 -24.404 1.00 81.00 110 PRO A O 1
ATOM 847 N N . GLY A 1 111 ? 9.914 -0.436 -26.484 1.00 83.69 111 GLY A N 1
ATOM 848 C CA . GL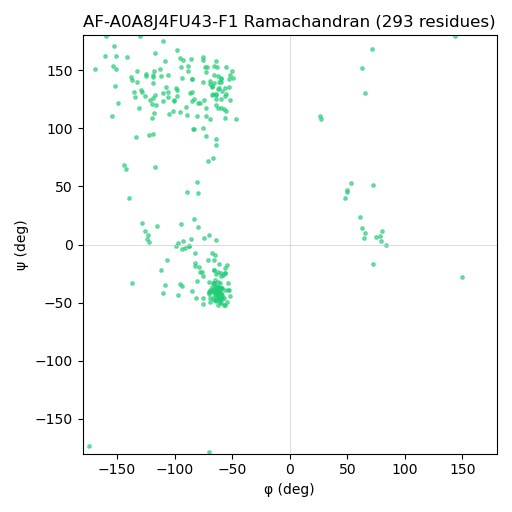Y A 1 111 ? 9.879 0.867 -27.168 1.00 83.69 111 GLY A CA 1
ATOM 849 C C . GLY A 1 111 ? 11.185 1.674 -27.134 1.00 83.69 111 GLY A C 1
ATOM 850 O O . GLY A 1 111 ? 11.346 2.579 -27.945 1.00 83.69 111 GLY A O 1
ATOM 851 N N . VAL A 1 112 ? 12.127 1.338 -26.247 1.00 84.94 112 VAL A N 1
ATOM 852 C CA . VAL A 1 112 ? 13.429 2.018 -26.126 1.00 84.94 112 VAL A CA 1
ATOM 853 C C . VAL A 1 112 ? 14.572 1.138 -26.627 1.00 84.94 112 VAL A C 1
ATOM 855 O O . VAL A 1 112 ? 15.538 1.644 -27.189 1.00 84.94 112 VAL A O 1
ATOM 858 N N . GLY A 1 113 ? 14.487 -0.179 -26.423 1.00 86.62 113 GLY A N 1
ATOM 859 C CA . GLY A 1 113 ? 15.555 -1.103 -26.810 1.00 86.62 113 GLY A CA 1
ATOM 860 C C . GLY A 1 113 ? 16.730 -1.155 -25.825 1.00 86.62 113 GLY A C 1
ATOM 861 O O . GLY A 1 113 ? 17.763 -1.733 -26.147 1.00 86.62 113 GLY A O 1
ATOM 862 N N . TYR A 1 114 ? 16.597 -0.569 -24.630 1.00 88.50 114 TYR A N 1
ATOM 863 C CA . TYR A 1 114 ? 17.662 -0.571 -23.624 1.00 88.50 114 TYR A CA 1
ATOM 864 C C . TYR A 1 114 ? 17.736 -1.926 -22.896 1.00 88.50 114 TYR A C 1
ATOM 866 O O . TYR A 1 114 ? 16.731 -2.326 -22.302 1.00 88.50 114 TYR A O 1
ATOM 874 N N . PRO A 1 115 ? 18.876 -2.640 -22.912 1.00 91.81 115 PRO A N 1
ATOM 875 C CA . PRO A 1 115 ? 19.013 -3.913 -22.214 1.00 91.81 115 PRO A CA 1
ATOM 876 C C . PRO A 1 115 ? 19.150 -3.714 -20.699 1.00 91.81 115 PRO A C 1
ATOM 878 O O . PRO A 1 115 ? 19.852 -2.820 -20.236 1.00 91.81 115 PRO A O 1
ATOM 881 N N . ILE A 1 116 ? 18.499 -4.578 -19.928 1.00 90.75 116 ILE A N 1
ATOM 882 C CA . ILE A 1 116 ? 18.595 -4.663 -18.470 1.00 90.75 116 ILE A CA 1
ATOM 883 C C . ILE A 1 116 ? 19.177 -6.034 -18.129 1.00 90.75 116 ILE A C 1
ATOM 885 O O . ILE A 1 116 ? 18.655 -7.046 -18.597 1.00 90.75 116 ILE A O 1
ATOM 889 N N . ASP A 1 117 ? 20.229 -6.042 -17.309 1.00 92.31 117 ASP A N 1
ATOM 890 C CA . ASP A 1 117 ? 20.862 -7.246 -16.756 1.00 92.31 117 ASP A CA 1
ATOM 891 C C . ASP A 1 117 ? 21.346 -6.977 -15.319 1.00 92.31 117 ASP A C 1
ATOM 893 O O . ASP A 1 117 ? 22.536 -6.810 -15.050 1.00 92.31 117 ASP A O 1
ATOM 897 N N . TRP A 1 118 ? 20.402 -6.800 -14.390 1.00 91.56 118 TRP A N 1
ATOM 898 C CA . TRP A 1 118 ? 20.700 -6.607 -12.964 1.00 91.56 118 TRP A CA 1
ATOM 899 C C . TRP A 1 118 ? 19.494 -6.920 -12.069 1.00 91.56 118 TRP A C 1
ATOM 901 O O . TRP A 1 118 ? 18.423 -7.296 -12.536 1.00 91.56 118 TRP A O 1
ATOM 911 N N . TRP A 1 119 ? 19.661 -6.788 -10.752 1.00 91.81 119 TRP A N 1
ATOM 912 C CA . TRP A 1 119 ? 18.637 -7.115 -9.757 1.00 91.81 119 TRP A CA 1
ATOM 913 C C . TRP A 1 119 ? 17.419 -6.183 -9.807 1.00 91.81 119 TRP A C 1
ATOM 915 O O . TRP A 1 119 ? 17.543 -4.960 -9.738 1.00 91.81 119 TRP A O 1
ATOM 925 N N . GLY A 1 120 ? 16.229 -6.777 -9.866 1.00 92.56 120 GLY A N 1
ATOM 926 C CA . GLY A 1 120 ? 14.951 -6.088 -9.710 1.00 92.56 120 GLY A CA 1
ATOM 927 C C . GLY A 1 120 ? 14.290 -6.431 -8.381 1.00 92.56 120 GLY A C 1
ATOM 928 O O . GLY A 1 120 ? 14.561 -7.481 -7.792 1.00 92.56 120 GLY A O 1
ATOM 929 N N . LEU A 1 121 ? 13.392 -5.556 -7.930 1.00 94.19 121 LEU A N 1
ATOM 930 C CA . LEU A 1 121 ? 12.449 -5.868 -6.864 1.00 94.19 121 LEU A CA 1
ATOM 931 C C . LEU A 1 121 ? 11.192 -6.470 -7.482 1.00 94.19 121 LEU A C 1
ATOM 933 O O . LEU A 1 121 ? 10.435 -5.791 -8.173 1.00 94.19 121 LEU A O 1
ATOM 937 N N . TRP A 1 122 ? 10.986 -7.748 -7.225 1.00 95.00 122 TRP A N 1
ATOM 938 C CA . TRP A 1 122 ? 9.846 -8.503 -7.704 1.00 95.00 122 TRP A CA 1
ATOM 939 C C . TRP A 1 122 ? 8.749 -8.497 -6.664 1.00 95.00 122 TRP A C 1
ATOM 941 O O . TRP A 1 122 ? 9.008 -8.562 -5.462 1.00 95.00 122 TRP A O 1
ATOM 951 N N . MET A 1 123 ? 7.521 -8.430 -7.143 1.00 95.06 123 MET A N 1
ATOM 952 C CA . MET A 1 123 ? 6.322 -8.390 -6.335 1.00 95.06 123 MET A CA 1
ATOM 953 C C . MET A 1 123 ? 5.288 -9.300 -6.979 1.00 95.06 123 MET A C 1
ATOM 955 O O . MET A 1 123 ? 5.199 -9.402 -8.204 1.00 95.06 123 MET A O 1
ATOM 959 N N . GLU A 1 124 ? 4.500 -9.969 -6.152 1.00 94.00 124 GLU A N 1
ATOM 960 C CA . GLU A 1 124 ? 3.330 -10.695 -6.620 1.00 94.00 124 GLU A CA 1
ATOM 961 C C . GLU A 1 124 ? 2.401 -9.750 -7.387 1.00 94.00 124 GLU A C 1
ATOM 963 O O . GLU A 1 124 ? 2.160 -8.620 -6.952 1.00 94.00 124 GLU A O 1
ATOM 968 N N . TYR A 1 125 ? 1.909 -10.199 -8.545 1.00 93.12 125 TYR A N 1
ATOM 969 C CA . TYR A 1 125 ? 0.920 -9.428 -9.283 1.00 93.12 125 TYR A CA 1
ATOM 970 C C . TYR A 1 125 ? -0.361 -9.314 -8.456 1.00 93.12 125 TYR A C 1
ATOM 972 O O . TYR A 1 125 ? -0.882 -10.306 -7.949 1.00 93.12 125 TYR A O 1
ATOM 980 N N . VAL A 1 126 ? -0.855 -8.087 -8.321 1.00 90.94 126 VAL A N 1
ATOM 981 C CA . VAL A 1 126 ? -2.062 -7.793 -7.559 1.00 90.94 126 VAL A CA 1
ATOM 982 C C . VAL A 1 126 ? -3.194 -7.518 -8.529 1.00 90.94 126 VAL A C 1
ATOM 984 O O . VAL A 1 126 ? -3.194 -6.494 -9.209 1.00 90.94 126 VAL A O 1
ATOM 987 N N . GLU A 1 127 ? -4.176 -8.410 -8.551 1.00 90.12 127 GLU A N 1
ATOM 988 C CA . GLU A 1 127 ? -5.443 -8.143 -9.220 1.00 90.12 127 GLU A CA 1
ATOM 989 C C . GLU A 1 127 ? -6.213 -7.051 -8.481 1.00 90.12 127 GLU A C 1
ATOM 991 O O . GLU A 1 127 ? -6.316 -7.069 -7.252 1.00 90.12 127 GLU A O 1
ATOM 996 N N . GLY A 1 128 ? -6.772 -6.115 -9.239 1.00 89.56 128 GLY A N 1
ATOM 997 C CA . GLY A 1 128 ? -7.569 -5.015 -8.720 1.00 89.56 128 GLY A CA 1
ATOM 998 C C . GLY A 1 128 ? -7.347 -3.735 -9.509 1.00 89.56 128 GLY A C 1
ATOM 999 O O . GLY A 1 128 ? -6.566 -3.673 -10.460 1.00 89.56 128 GLY A O 1
ATOM 1000 N N . ILE A 1 129 ? -8.051 -2.695 -9.090 1.00 89.62 129 ILE A N 1
ATOM 1001 C CA . ILE A 1 129 ? -7.922 -1.343 -9.627 1.00 89.62 129 ILE A CA 1
ATOM 1002 C C . ILE A 1 129 ? -7.482 -0.416 -8.506 1.00 89.62 129 ILE A C 1
ATOM 1004 O O . ILE A 1 129 ? -7.895 -0.595 -7.359 1.00 89.62 129 ILE A O 1
ATOM 1008 N N . SER A 1 130 ? -6.649 0.582 -8.816 1.00 91.50 130 SER A N 1
ATOM 1009 C CA . SER A 1 130 ? -6.340 1.594 -7.810 1.00 91.50 130 SER A CA 1
ATOM 1010 C C . SER A 1 130 ? -7.629 2.286 -7.377 1.00 91.50 130 SER A C 1
ATOM 1012 O O . SER A 1 130 ? -8.523 2.535 -8.194 1.00 91.50 130 SER A O 1
ATOM 1014 N N . LEU A 1 131 ? -7.733 2.608 -6.094 1.00 91.62 131 LEU A N 1
ATOM 1015 C CA . LEU A 1 131 ? -8.917 3.264 -5.563 1.00 91.62 131 LEU A CA 1
ATOM 1016 C C . LEU A 1 131 ? -9.153 4.624 -6.235 1.00 91.62 131 LEU A C 1
ATOM 1018 O O . LEU A 1 131 ? -10.289 5.014 -6.488 1.00 91.62 131 LEU A O 1
ATOM 1022 N N . GLU A 1 132 ? -8.077 5.315 -6.606 1.00 88.50 132 GLU A N 1
ATOM 1023 C CA . GLU A 1 132 ? -8.168 6.548 -7.384 1.00 88.50 132 GLU A CA 1
ATOM 1024 C C . GLU A 1 132 ? -8.786 6.317 -8.770 1.00 88.50 132 GLU A C 1
ATOM 1026 O O . GLU A 1 132 ? -9.642 7.089 -9.202 1.00 88.50 132 GLU A O 1
ATOM 1031 N N . ASN A 1 133 ? -8.406 5.243 -9.467 1.00 87.06 133 ASN A N 1
ATOM 1032 C CA . ASN A 1 133 ? -9.015 4.907 -10.753 1.00 87.06 133 ASN A CA 1
ATOM 1033 C C . ASN A 1 133 ? -10.479 4.492 -10.586 1.00 87.06 133 ASN A C 1
ATOM 1035 O O . ASN A 1 133 ? -11.305 4.840 -11.425 1.00 87.06 133 ASN A O 1
ATOM 1039 N N . PHE A 1 134 ? -10.826 3.794 -9.505 1.00 89.06 134 PHE A N 1
ATOM 1040 C CA . PHE A 1 134 ? -12.218 3.451 -9.214 1.00 89.06 134 PHE A CA 1
ATOM 1041 C C . PHE A 1 134 ? -13.091 4.700 -9.002 1.00 89.06 134 PHE A C 1
ATOM 1043 O O . PHE A 1 134 ? -14.227 4.747 -9.473 1.00 89.06 134 PHE A O 1
ATOM 1050 N N . LEU A 1 135 ? -12.564 5.725 -8.327 1.00 87.50 135 LEU A N 1
ATOM 1051 C CA . LEU A 1 135 ? -13.340 6.905 -7.941 1.00 87.50 135 LEU A CA 1
ATOM 1052 C C . LEU A 1 135 ? -13.268 8.077 -8.936 1.00 87.50 135 LEU A C 1
ATOM 1054 O O . LEU A 1 135 ? -14.269 8.776 -9.101 1.00 87.50 135 LEU A O 1
ATOM 1058 N N . TYR A 1 136 ? -12.120 8.316 -9.582 1.00 80.75 136 TYR A N 1
ATOM 1059 C CA . TYR A 1 136 ? -11.819 9.606 -10.233 1.00 80.75 136 TYR A CA 1
ATOM 1060 C C . TYR A 1 136 ? -11.178 9.543 -11.620 1.00 80.75 136 TYR A C 1
ATOM 1062 O O . TYR A 1 136 ? -11.364 10.462 -12.430 1.00 80.75 136 TYR A O 1
ATOM 1070 N N . HIS A 1 137 ? -10.351 8.532 -11.883 1.00 72.31 137 HIS A N 1
ATOM 1071 C CA . HIS A 1 137 ? -9.462 8.524 -13.054 1.00 72.31 137 HIS A CA 1
ATOM 1072 C C . HIS A 1 137 ? -9.622 7.307 -13.968 1.00 72.31 137 HIS A C 1
ATOM 1074 O O . HIS A 1 137 ? -8.903 7.185 -14.959 1.00 72.31 137 HIS A O 1
ATOM 1080 N N . GLY A 1 138 ? -10.592 6.439 -13.681 1.00 66.75 138 GLY A N 1
ATOM 1081 C CA . GLY A 1 138 ? -10.930 5.298 -14.523 1.00 66.75 138 GLY A CA 1
ATOM 1082 C C . GLY A 1 138 ? -11.598 5.686 -15.843 1.00 66.75 138 GLY A C 1
ATOM 1083 O O . GL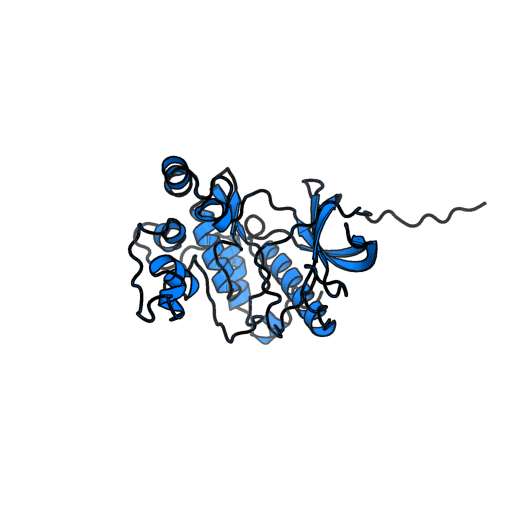Y A 1 138 ? -11.819 6.854 -16.164 1.00 66.75 138 GLY A O 1
ATOM 1084 N N . ILE A 1 139 ? -11.951 4.673 -16.629 1.00 63.81 139 ILE A N 1
ATOM 1085 C CA . ILE A 1 139 ? -12.884 4.802 -17.750 1.00 63.81 139 ILE A CA 1
ATOM 1086 C C . ILE A 1 139 ? -14.048 3.855 -17.428 1.00 63.81 139 ILE A C 1
ATOM 1088 O O . ILE A 1 139 ? -13.834 2.643 -17.461 1.00 63.81 139 ILE A O 1
ATOM 1092 N N . PRO A 1 140 ? -15.248 4.359 -17.079 1.00 65.31 140 PRO A N 1
ATOM 1093 C CA . PRO A 1 140 ? -15.644 5.772 -16.968 1.00 65.31 140 PRO A CA 1
ATOM 1094 C C . PRO A 1 140 ? -14.905 6.527 -15.846 1.00 65.31 140 PRO A C 1
ATOM 1096 O O . PRO A 1 140 ? -14.496 5.923 -14.860 1.00 65.31 140 PRO A O 1
ATOM 1099 N N . ARG A 1 141 ? -14.759 7.860 -15.989 1.00 67.44 141 ARG A N 1
ATOM 1100 C CA . ARG A 1 141 ? -14.013 8.726 -15.038 1.00 67.44 141 ARG A CA 1
ATOM 1101 C C . ARG A 1 141 ? -14.478 8.586 -13.592 1.00 67.44 141 ARG A C 1
ATOM 1103 O O . ARG A 1 141 ? -13.672 8.700 -12.684 1.00 67.44 141 ARG A O 1
ATOM 1110 N N . ARG A 1 142 ? -15.763 8.327 -13.382 1.00 71.75 142 ARG A N 1
ATOM 1111 C CA . ARG A 1 142 ? -16.333 7.986 -12.082 1.00 71.75 142 ARG A CA 1
ATOM 1112 C C . ARG A 1 142 ? -17.268 6.809 -12.292 1.00 71.75 142 ARG A C 1
ATOM 1114 O O . ARG A 1 142 ? -18.075 6.837 -13.224 1.00 71.75 142 ARG A O 1
ATOM 1121 N N . GLN A 1 143 ? -17.135 5.782 -11.462 1.00 83.62 143 GLN A N 1
ATOM 1122 C CA . GLN A 1 143 ? -18.082 4.670 -11.458 1.00 83.62 143 GLN A CA 1
ATOM 1123 C C . GLN A 1 143 ? -19.485 5.165 -11.059 1.00 83.62 143 GLN A C 1
ATOM 1125 O O . GLN A 1 143 ? -19.586 6.169 -10.344 1.00 83.62 143 GLN A O 1
ATOM 1130 N N . PRO A 1 144 ? -20.566 4.497 -11.506 1.00 88.62 144 PRO A N 1
ATOM 1131 C CA . PRO A 1 144 ? -21.925 4.827 -11.080 1.00 88.62 144 PRO A CA 1
ATOM 1132 C C . PRO A 1 144 ? -22.047 4.867 -9.553 1.00 88.62 144 PRO A C 1
ATOM 1134 O O . PRO A 1 144 ? -21.380 4.099 -8.853 1.00 88.62 144 PRO A O 1
ATOM 1137 N N . LEU A 1 145 ? -22.891 5.761 -9.028 1.00 88.00 145 LEU A N 1
ATOM 1138 C CA . LEU A 1 145 ? -23.046 5.940 -7.581 1.00 88.00 145 LEU A CA 1
ATOM 1139 C C . LEU A 1 145 ? -23.495 4.642 -6.907 1.00 88.00 145 LEU A C 1
ATOM 1141 O O . LEU A 1 145 ? -23.019 4.330 -5.823 1.00 88.00 145 LEU A O 1
ATOM 1145 N N . GLU A 1 146 ? -24.357 3.873 -7.564 1.00 91.19 146 GLU A N 1
ATOM 1146 C CA . GLU A 1 146 ? -24.847 2.579 -7.096 1.00 91.19 146 GLU A CA 1
ATOM 1147 C C . GLU A 1 146 ? -23.693 1.586 -6.931 1.00 91.19 146 GLU A C 1
ATOM 1149 O O . GLU A 1 146 ? -23.606 0.912 -5.909 1.00 91.19 146 GLU A O 1
ATOM 1154 N N . THR A 1 147 ? -22.761 1.554 -7.889 1.00 91.69 147 THR A N 1
ATOM 1155 C CA . THR A 1 147 ? -21.561 0.708 -7.837 1.00 91.69 147 THR A CA 1
ATOM 1156 C C . THR A 1 147 ? -20.639 1.117 -6.692 1.00 91.69 147 THR A C 1
ATOM 1158 O O . THR A 1 147 ? -20.119 0.264 -5.975 1.00 91.69 147 THR A O 1
ATOM 1161 N N . VAL A 1 148 ? -20.430 2.422 -6.501 1.00 91.88 148 VAL A N 1
ATOM 1162 C CA . VAL A 1 148 ? -19.596 2.937 -5.405 1.00 91.88 148 VAL A CA 1
ATOM 1163 C C . VAL A 1 148 ? -20.251 2.650 -4.053 1.00 91.88 148 VAL A C 1
ATOM 1165 O O . VAL A 1 148 ? -19.588 2.159 -3.142 1.00 91.88 148 VAL A O 1
ATOM 1168 N N . ALA A 1 149 ? -21.550 2.911 -3.921 1.00 92.19 149 ALA A N 1
ATOM 1169 C CA . ALA A 1 149 ? -22.298 2.670 -2.696 1.00 92.19 149 ALA A CA 1
ATOM 1170 C C . ALA A 1 149 ? -22.328 1.179 -2.338 1.00 92.19 149 ALA A C 1
ATOM 1172 O O . ALA A 1 149 ? -22.074 0.837 -1.188 1.00 92.19 149 ALA A O 1
ATOM 1173 N N . ASP A 1 150 ? -22.582 0.292 -3.303 1.00 94.69 150 ASP A N 1
ATOM 1174 C CA . ASP A 1 150 ? -22.556 -1.157 -3.080 1.00 94.69 150 ASP A CA 1
ATOM 1175 C C . ASP A 1 150 ? -21.171 -1.636 -2.631 1.00 94.69 150 ASP A C 1
ATOM 1177 O O . ASP A 1 150 ? -21.037 -2.337 -1.624 1.00 94.69 150 ASP A O 1
ATOM 1181 N N . MET A 1 151 ? -20.125 -1.182 -3.325 1.00 95.19 151 MET A N 1
ATOM 1182 C CA . MET A 1 151 ? -18.751 -1.516 -2.983 1.00 95.19 151 MET A CA 1
ATOM 1183 C C . MET A 1 151 ? -18.416 -1.141 -1.538 1.00 95.19 151 MET A C 1
ATOM 1185 O O . MET A 1 151 ? -17.954 -1.988 -0.781 1.00 95.19 151 MET A O 1
ATOM 1189 N N . PHE A 1 152 ? -18.668 0.101 -1.128 1.00 94.31 152 PHE A N 1
ATOM 1190 C CA . PHE A 1 152 ? -18.264 0.575 0.195 1.00 94.31 152 PHE A CA 1
ATOM 1191 C C . PHE A 1 152 ? -19.205 0.153 1.332 1.00 94.31 152 PHE A C 1
ATOM 1193 O O . PHE A 1 152 ? -18.737 -0.065 2.449 1.00 94.31 152 PHE A O 1
ATOM 1200 N N . ASN A 1 153 ? -20.507 0.001 1.076 1.00 92.31 153 ASN A N 1
ATOM 1201 C CA . ASN A 1 153 ? -21.466 -0.367 2.121 1.00 92.31 153 ASN A CA 1
ATOM 1202 C C . ASN A 1 153 ? -21.547 -1.882 2.338 1.00 92.31 153 ASN A C 1
ATOM 1204 O O . ASN A 1 153 ? -21.635 -2.335 3.486 1.00 92.31 153 ASN A O 1
ATOM 1208 N N . ASN A 1 154 ? -21.516 -2.655 1.247 1.00 94.06 154 ASN A N 1
ATOM 1209 C CA . ASN A 1 154 ? -21.861 -4.076 1.271 1.00 94.06 154 ASN A CA 1
ATOM 1210 C C . ASN A 1 154 ? -20.653 -4.992 1.060 1.00 94.06 154 ASN A C 1
ATOM 1212 O O . ASN A 1 154 ? -20.551 -6.014 1.735 1.00 94.06 154 ASN A O 1
ATOM 1216 N N . ARG A 1 155 ? -19.749 -4.653 0.132 1.00 96.38 155 ARG A N 1
ATOM 1217 C CA . ARG A 1 155 ? -18.671 -5.567 -0.297 1.00 96.38 155 ARG A CA 1
ATOM 1218 C C . ARG A 1 155 ? -17.354 -5.338 0.429 1.00 96.38 155 ARG A C 1
ATOM 1220 O O . ARG A 1 155 ? -16.628 -6.297 0.669 1.00 96.38 155 ARG A O 1
ATOM 1227 N N . LEU A 1 156 ? -17.044 -4.089 0.774 1.00 97.19 156 LEU A N 1
ATOM 1228 C CA . LEU A 1 156 ? -15.771 -3.705 1.371 1.00 97.19 156 LEU A CA 1
ATOM 1229 C C . LEU A 1 156 ? -15.466 -4.575 2.588 1.00 97.19 156 LEU A C 1
ATOM 1231 O O . LEU A 1 156 ? -16.231 -4.635 3.554 1.00 97.19 156 LEU A O 1
ATOM 1235 N N . ASN A 1 157 ? -14.303 -5.217 2.563 1.00 96.62 157 ASN A N 1
ATOM 1236 C CA . ASN A 1 157 ? -13.846 -6.036 3.666 1.00 96.62 157 ASN A CA 1
ATOM 1237 C C . ASN A 1 157 ? -13.414 -5.141 4.839 1.00 96.62 157 ASN A C 1
ATOM 1239 O O . ASN A 1 157 ? -12.265 -4.707 4.948 1.00 96.62 157 ASN A O 1
ATOM 1243 N N . LYS A 1 158 ? -14.361 -4.898 5.745 1.00 94.81 158 LYS A N 1
ATOM 1244 C CA . LYS A 1 158 ? -14.221 -4.039 6.931 1.00 94.81 158 LYS A CA 1
ATOM 1245 C C . LYS A 1 158 ? -13.062 -4.479 7.831 1.00 94.81 158 LYS A C 1
ATOM 1247 O O . LYS A 1 158 ? -12.288 -3.654 8.310 1.00 94.81 158 LYS A O 1
ATOM 1252 N N . THR A 1 159 ? -12.863 -5.790 7.989 1.00 94.25 159 THR A N 1
ATOM 1253 C CA . THR A 1 159 ? -11.739 -6.345 8.759 1.00 94.25 159 THR A CA 1
ATOM 1254 C C . THR A 1 159 ? -10.390 -5.987 8.135 1.00 94.25 159 THR A C 1
ATOM 1256 O O . THR A 1 159 ? -9.430 -5.710 8.856 1.00 94.25 159 THR A O 1
ATOM 1259 N N . ARG A 1 160 ? -10.296 -5.955 6.801 1.00 95.88 160 ARG A N 1
ATOM 1260 C CA . ARG A 1 160 ? -9.073 -5.535 6.104 1.00 95.88 160 ARG A CA 1
ATOM 1261 C C . ARG A 1 160 ? -8.790 -4.044 6.244 1.00 95.88 160 ARG A C 1
ATOM 1263 O O . ARG A 1 160 ? -7.619 -3.700 6.338 1.00 95.88 160 ARG A O 1
ATOM 1270 N N . VAL A 1 161 ? -9.809 -3.188 6.342 1.00 96.81 161 VAL A N 1
ATOM 1271 C CA . VAL A 1 161 ? -9.617 -1.754 6.635 1.00 96.81 161 VAL A CA 1
ATOM 1272 C C . VAL A 1 161 ? -8.931 -1.565 7.990 1.00 96.81 161 VAL A C 1
ATOM 1274 O O . VAL A 1 161 ? -7.906 -0.892 8.082 1.00 96.81 161 VAL A O 1
ATOM 1277 N N . VAL A 1 162 ? -9.433 -2.232 9.035 1.00 95.81 162 VAL A N 1
ATOM 1278 C CA . VAL A 1 162 ? -8.827 -2.164 10.377 1.00 95.81 162 VAL A CA 1
ATOM 1279 C C . VAL A 1 162 ? -7.396 -2.705 10.361 1.00 95.81 162 VAL A C 1
ATOM 1281 O O . VAL A 1 162 ? -6.483 -2.083 10.902 1.00 95.81 162 VAL A O 1
ATOM 1284 N N . ARG A 1 163 ? -7.162 -3.842 9.697 1.00 96.75 163 ARG A N 1
ATOM 1285 C CA . ARG A 1 163 ? -5.817 -4.434 9.590 1.00 96.75 163 ARG A CA 1
ATOM 1286 C C . ARG A 1 163 ? -4.853 -3.562 8.783 1.00 96.75 163 ARG A C 1
ATOM 1288 O O . ARG A 1 163 ? -3.676 -3.513 9.129 1.00 96.75 163 ARG A O 1
ATOM 1295 N N . ALA A 1 164 ? -5.335 -2.841 7.773 1.00 97.19 164 ALA A N 1
ATOM 1296 C CA . ALA A 1 164 ? -4.539 -1.877 7.024 1.00 97.19 164 ALA A CA 1
ATOM 1297 C C . ALA A 1 164 ? -4.123 -0.679 7.893 1.00 97.19 164 ALA A C 1
ATOM 1299 O O . ALA A 1 164 ? -2.961 -0.284 7.852 1.00 97.19 164 ALA A O 1
ATOM 1300 N N . ALA A 1 165 ? -5.019 -0.168 8.745 1.00 96.56 165 ALA A N 1
ATOM 1301 C CA . ALA A 1 165 ? -4.678 0.878 9.712 1.00 96.56 165 ALA A CA 1
ATOM 1302 C C . ALA A 1 165 ? -3.601 0.420 10.709 1.00 96.56 165 ALA A C 1
ATOM 1304 O O . ALA A 1 165 ? -2.651 1.154 10.975 1.00 96.56 165 ALA A O 1
ATOM 1305 N N . ILE A 1 166 ? -3.709 -0.813 11.222 1.00 96.31 166 ILE A N 1
ATOM 1306 C CA . ILE A 1 166 ? -2.691 -1.407 12.104 1.00 96.31 166 ILE A CA 1
ATOM 1307 C C . ILE A 1 166 ? -1.346 -1.505 11.377 1.00 96.31 166 ILE A C 1
ATOM 1309 O O . ILE A 1 166 ? -0.321 -1.136 11.944 1.00 96.31 166 ILE A O 1
ATOM 1313 N N . PHE A 1 167 ? -1.339 -1.991 10.132 1.00 96.31 167 PHE A N 1
ATOM 1314 C CA . PHE A 1 167 ? -0.119 -2.106 9.334 1.00 96.31 167 PHE A CA 1
ATOM 1315 C C . PHE A 1 167 ? 0.543 -0.743 9.093 1.00 96.31 167 PHE A C 1
ATOM 1317 O O . PHE A 1 167 ? 1.748 -0.597 9.304 1.00 96.31 167 PHE A O 1
ATOM 1324 N N . ASP A 1 168 ? -0.233 0.262 8.688 1.00 96.00 168 ASP A N 1
ATOM 1325 C CA . ASP A 1 168 ? 0.280 1.606 8.425 1.00 96.00 168 ASP A CA 1
ATOM 1326 C C . ASP A 1 168 ? 0.828 2.267 9.703 1.00 96.00 168 ASP A C 1
ATOM 1328 O O . ASP A 1 168 ? 1.859 2.934 9.642 1.00 96.00 168 ASP A O 1
ATOM 1332 N N . LEU A 1 169 ? 0.208 2.041 10.868 1.00 93.88 169 LEU A N 1
ATOM 1333 C CA . LEU A 1 169 ? 0.739 2.506 12.156 1.00 93.88 169 LEU A CA 1
ATOM 1334 C C . LEU A 1 169 ? 2.015 1.768 12.566 1.00 93.88 169 LEU A C 1
ATOM 1336 O O . LEU A 1 169 ? 2.984 2.408 12.963 1.00 93.88 169 LEU A O 1
ATOM 1340 N N . LEU A 1 170 ? 2.035 0.438 12.443 1.00 92.75 170 LEU A N 1
ATOM 1341 C CA . LEU A 1 170 ? 3.193 -0.392 12.787 1.00 92.75 170 LEU A CA 1
ATOM 1342 C C . LEU A 1 170 ? 4.427 -0.015 11.962 1.00 92.75 170 LEU A C 1
ATOM 1344 O O . LEU A 1 170 ? 5.552 -0.046 12.453 1.00 92.75 170 LEU A O 1
ATOM 1348 N N . THR A 1 171 ? 4.208 0.319 10.695 1.00 92.31 171 THR A N 1
ATOM 1349 C CA . THR A 1 171 ? 5.276 0.634 9.746 1.00 92.31 171 THR A CA 1
ATOM 1350 C C . THR A 1 171 ? 5.521 2.127 9.599 1.00 92.31 171 THR A C 1
ATOM 1352 O O . THR A 1 171 ? 6.389 2.508 8.819 1.00 92.31 171 THR A O 1
ATOM 1355 N N . SER A 1 172 ? 4.801 2.992 10.323 1.00 92.00 172 SER A N 1
ATOM 1356 C CA . SER A 1 172 ? 4.902 4.446 10.147 1.00 92.00 172 SER A CA 1
ATOM 1357 C C . SER A 1 172 ? 4.787 4.843 8.669 1.00 92.00 172 SER A C 1
ATOM 1359 O O . SER A 1 172 ? 5.628 5.571 8.139 1.00 92.00 172 SER A O 1
ATOM 1361 N N . GLN A 1 173 ? 3.798 4.285 7.967 1.00 92.94 173 GLN A N 1
ATOM 1362 C CA . GLN A 1 173 ? 3.547 4.584 6.559 1.00 92.94 173 GLN A CA 1
ATOM 1363 C C . GLN A 1 173 ? 3.201 6.065 6.410 1.00 92.94 173 GLN A C 1
ATOM 1365 O O . GLN A 1 173 ? 2.383 6.574 7.167 1.00 92.94 173 GLN A O 1
ATOM 1370 N N . CYS A 1 174 ? 3.802 6.736 5.434 1.00 91.19 174 CYS A N 1
ATOM 1371 C CA . CYS A 1 174 ? 3.750 8.181 5.238 1.00 91.19 174 CYS A CA 1
ATOM 1372 C C . CYS A 1 174 ? 3.207 8.621 3.878 1.00 91.19 174 CYS A C 1
ATOM 1374 O O . CYS A 1 174 ? 3.161 9.816 3.586 1.00 91.19 174 CYS A O 1
ATOM 1376 N N . ASP A 1 175 ? 2.792 7.680 3.034 1.00 90.06 175 ASP A N 1
ATOM 1377 C CA . ASP A 1 175 ? 2.185 8.012 1.749 1.00 90.06 175 ASP A CA 1
ATOM 1378 C C . ASP A 1 175 ? 0.996 7.112 1.407 1.00 90.06 175 ASP A C 1
ATOM 1380 O O . ASP A 1 175 ? 0.819 6.699 0.264 1.00 90.06 175 ASP A O 1
ATOM 1384 N N . ARG A 1 176 ? 0.141 6.768 2.380 1.00 94.12 176 ARG A N 1
ATOM 1385 C CA . ARG A 1 176 ? -1.048 5.962 2.066 1.00 94.12 176 ARG A CA 1
ATOM 1386 C C . ARG A 1 176 ? -2.202 6.826 1.556 1.00 94.12 176 ARG A C 1
ATOM 1388 O O . ARG A 1 176 ? -2.975 7.376 2.337 1.00 94.12 176 ARG A O 1
ATOM 1395 N N . HIS A 1 177 ? -2.365 6.867 0.235 1.00 91.31 177 HIS A N 1
ATOM 1396 C CA . HIS A 1 177 ? -3.500 7.486 -0.464 1.00 91.31 177 HIS A CA 1
ATOM 1397 C C . HIS A 1 177 ? -4.113 6.543 -1.515 1.00 91.31 177 HIS A C 1
ATOM 1399 O O . HIS A 1 177 ? -3.631 5.431 -1.717 1.00 91.31 177 HIS A O 1
ATOM 1405 N N . ALA A 1 178 ? -5.166 6.987 -2.208 1.00 90.81 178 ALA A N 1
ATOM 1406 C CA . ALA A 1 178 ? -5.959 6.176 -3.140 1.00 90.81 178 ALA A CA 1
ATOM 1407 C C . ALA A 1 178 ? -5.182 5.498 -4.286 1.00 90.81 178 ALA A C 1
ATOM 1409 O O . ALA A 1 178 ? -5.640 4.490 -4.818 1.00 90.81 178 ALA A O 1
ATOM 1410 N N . GLN A 1 179 ? -4.022 6.023 -4.692 1.00 89.12 179 GLN A N 1
ATOM 1411 C CA . GLN A 1 179 ? -3.195 5.371 -5.721 1.00 89.12 179 GLN A CA 1
ATOM 1412 C C . GLN A 1 179 ? -2.455 4.154 -5.158 1.00 89.12 179 GLN A C 1
ATOM 1414 O O . GLN A 1 179 ? -2.203 3.198 -5.885 1.00 89.12 179 GLN A O 1
ATOM 1419 N N . ASN A 1 180 ? -2.189 4.160 -3.850 1.00 94.19 180 ASN A N 1
ATOM 1420 C CA . ASN A 1 180 ? -1.411 3.144 -3.141 1.00 94.19 180 ASN A CA 1
ATOM 1421 C C . ASN A 1 180 ? -2.312 2.062 -2.525 1.00 94.19 180 ASN A C 1
ATOM 1423 O O . ASN A 1 180 ? -1.909 1.325 -1.618 1.00 94.19 180 ASN A O 1
ATOM 1427 N N . LEU A 1 181 ? -3.551 1.995 -3.014 1.00 95.25 181 LEU A N 1
ATOM 1428 C CA . LEU A 1 181 ? -4.615 1.103 -2.590 1.00 95.25 181 LEU A CA 1
ATOM 1429 C C . LEU A 1 181 ? -5.220 0.442 -3.808 1.00 95.25 181 LEU A C 1
ATOM 1431 O O . LEU A 1 181 ? -5.793 1.127 -4.650 1.00 95.25 181 LEU A O 1
ATOM 1435 N N . PHE A 1 182 ? -5.116 -0.877 -3.884 1.00 95.44 182 PHE A N 1
ATOM 1436 C CA . PHE A 1 182 ? -5.844 -1.657 -4.870 1.00 95.44 182 PHE A CA 1
ATOM 1437 C C . PHE A 1 182 ? -7.101 -2.218 -4.225 1.00 95.44 182 PHE A C 1
ATOM 1439 O O . PHE A 1 182 ? -7.047 -2.845 -3.164 1.00 95.44 182 PHE A O 1
ATOM 1446 N N . LEU A 1 183 ? -8.222 -1.965 -4.884 1.00 94.25 183 LEU A N 1
ATOM 1447 C CA . LEU A 1 183 ? -9.526 -2.492 -4.547 1.00 94.25 183 LEU A CA 1
ATOM 1448 C C . LEU A 1 183 ? -9.829 -3.663 -5.481 1.00 94.25 183 LEU A C 1
ATOM 1450 O O . LEU A 1 183 ? -9.757 -3.534 -6.708 1.00 94.25 183 LEU A O 1
ATOM 1454 N N . GLN A 1 184 ? -10.129 -4.805 -4.880 1.00 94.62 184 GLN A N 1
ATOM 1455 C CA . GLN A 1 184 ? -10.487 -6.029 -5.580 1.00 94.62 184 GLN A CA 1
ATOM 1456 C C . GLN A 1 184 ? -12.003 -6.110 -5.739 1.00 94.62 184 GLN A C 1
ATOM 1458 O O . GLN A 1 184 ? -12.758 -5.459 -5.014 1.00 94.62 184 GLN A O 1
ATOM 1463 N N . GLU A 1 185 ? -12.460 -6.908 -6.703 1.00 92.44 185 GLU A N 1
ATOM 1464 C CA . GLU A 1 185 ? -13.887 -7.016 -6.994 1.00 92.44 185 GLU A CA 1
ATOM 1465 C C . GLU A 1 185 ? -14.666 -7.508 -5.767 1.00 92.44 185 GLU A C 1
ATOM 1467 O O . GLU A 1 185 ? -15.694 -6.952 -5.410 1.00 92.44 185 GLU A O 1
ATOM 1472 N N . ASP A 1 186 ? -14.149 -8.487 -5.037 1.00 94.00 186 ASP A N 1
ATOM 1473 C CA . ASP A 1 186 ? -14.742 -9.023 -3.805 1.00 94.00 186 ASP A CA 1
ATOM 1474 C C . ASP A 1 186 ? -14.698 -8.059 -2.594 1.00 94.00 186 ASP A C 1
ATOM 1476 O O . ASP A 1 186 ? -15.034 -8.456 -1.481 1.00 94.00 186 ASP A O 1
ATOM 1480 N N . GLY A 1 187 ? -14.291 -6.801 -2.795 1.00 95.06 187 GLY A N 1
ATOM 1481 C CA . GLY A 1 187 ? -14.194 -5.778 -1.754 1.00 95.06 187 GLY A CA 1
ATOM 1482 C C . GLY A 1 187 ? -12.953 -5.906 -0.874 1.00 95.06 187 GLY A C 1
ATOM 1483 O O . GLY A 1 187 ? -12.806 -5.175 0.110 1.00 95.06 187 GLY A O 1
ATOM 1484 N N . ASN A 1 188 ? -12.032 -6.810 -1.209 1.00 97.00 188 ASN A N 1
ATOM 1485 C CA . ASN A 1 188 ? -10.745 -6.882 -0.547 1.00 97.00 188 ASN A CA 1
ATOM 1486 C C . ASN A 1 188 ? -9.825 -5.718 -0.937 1.00 97.00 188 ASN A C 1
ATOM 1488 O O . ASN A 1 188 ? -9.895 -5.157 -2.031 1.00 97.00 188 ASN A O 1
ATOM 1492 N N . LEU A 1 189 ? -8.916 -5.386 -0.019 1.00 96.12 189 LEU A N 1
ATOM 1493 C CA . LEU A 1 189 ? -7.893 -4.366 -0.216 1.00 96.12 189 LEU A CA 1
ATOM 1494 C C . LEU A 1 189 ? -6.507 -4.997 -0.290 1.00 96.12 189 LEU A C 1
ATOM 1496 O O . LEU A 1 189 ? -6.209 -5.965 0.421 1.00 96.12 189 LEU A O 1
ATOM 1500 N N . LYS A 1 190 ? -5.662 -4.392 -1.122 1.00 96.50 190 LYS A N 1
ATOM 1501 C CA . LYS A 1 190 ? -4.230 -4.666 -1.233 1.00 96.50 190 LYS A CA 1
ATOM 1502 C C . LYS A 1 190 ? -3.458 -3.353 -1.156 1.00 96.50 190 LYS A C 1
ATOM 1504 O O . LYS A 1 190 ? -3.815 -2.372 -1.808 1.00 96.50 190 LYS A O 1
ATOM 1509 N N . LEU A 1 191 ? -2.412 -3.330 -0.337 1.00 96.56 191 LEU A N 1
ATOM 1510 C CA . LEU A 1 191 ? -1.616 -2.135 -0.071 1.00 96.56 191 LEU A CA 1
ATOM 1511 C C . LEU A 1 191 ? -0.322 -2.200 -0.879 1.00 96.56 191 LEU A C 1
ATOM 1513 O O . LEU A 1 191 ? 0.525 -3.065 -0.642 1.00 96.56 191 LEU A O 1
ATOM 1517 N N . ILE A 1 192 ? -0.159 -1.276 -1.819 1.00 93.12 192 ILE A N 1
ATOM 1518 C CA . ILE A 1 192 ? 1.031 -1.195 -2.672 1.00 93.12 192 ILE A CA 1
ATOM 1519 C C . ILE A 1 192 ? 1.868 0.037 -2.317 1.00 93.12 192 ILE A C 1
ATOM 1521 O O . ILE A 1 192 ? 1.482 0.829 -1.460 1.00 93.12 192 ILE A O 1
ATOM 1525 N N . ASP A 1 193 ? 3.026 0.162 -2.963 1.00 88.25 193 ASP A N 1
ATOM 1526 C CA . ASP A 1 193 ? 3.933 1.309 -2.839 1.00 88.25 193 ASP A CA 1
ATOM 1527 C C . ASP A 1 193 ? 4.314 1.650 -1.383 1.00 88.25 193 ASP A C 1
ATOM 1529 O O . ASP A 1 193 ? 4.156 2.760 -0.879 1.00 88.25 193 ASP A O 1
ATOM 1533 N N . ASN A 1 194 ? 4.799 0.636 -0.660 1.00 91.25 194 ASN A N 1
ATOM 1534 C CA . ASN A 1 194 ? 5.096 0.720 0.774 1.00 91.25 194 ASN A CA 1
ATOM 1535 C C . ASN A 1 194 ? 6.477 1.324 1.096 1.00 91.25 194 ASN A C 1
ATOM 1537 O O . ASN A 1 194 ? 7.037 1.055 2.151 1.00 91.25 194 ASN A O 1
ATOM 1541 N N . GLU A 1 195 ? 7.062 2.102 0.186 1.00 87.38 195 GLU A N 1
ATOM 1542 C CA . GLU A 1 195 ? 8.442 2.598 0.308 1.00 87.38 195 GLU A CA 1
ATOM 1543 C C . GLU A 1 195 ? 8.596 3.843 1.181 1.00 87.38 195 GLU A C 1
ATOM 1545 O O . GLU A 1 195 ? 9.685 4.130 1.679 1.00 87.38 195 GLU A O 1
ATOM 1550 N N . SER A 1 196 ? 7.496 4.555 1.406 1.00 88.31 196 SER A N 1
ATOM 1551 C CA . SER A 1 196 ? 7.419 5.727 2.277 1.00 88.31 196 SER A CA 1
ATOM 1552 C C . SER A 1 196 ? 7.099 5.341 3.724 1.00 88.31 196 SER A C 1
ATOM 1554 O O . SER A 1 196 ? 6.251 5.959 4.349 1.00 88.31 196 SER A O 1
ATOM 1556 N N . CYS A 1 197 ? 7.751 4.326 4.286 1.00 88.88 197 CYS A N 1
ATOM 1557 C CA . CYS A 1 197 ? 7.503 3.869 5.658 1.00 88.88 197 CYS A CA 1
ATOM 1558 C C . CYS A 1 197 ? 8.746 4.038 6.547 1.00 88.88 197 CYS A C 1
ATOM 1560 O O . CYS A 1 197 ? 9.850 4.217 6.036 1.00 88.88 197 CYS A O 1
ATOM 1562 N N . LEU A 1 198 ? 8.597 3.957 7.873 1.00 85.06 198 LEU A N 1
ATOM 1563 C CA . LEU A 1 198 ? 9.703 3.969 8.848 1.00 85.06 198 LEU A CA 1
ATOM 1564 C C . LEU A 1 198 ? 10.702 5.124 8.623 1.00 85.06 198 LEU A C 1
ATOM 1566 O O . LEU A 1 198 ? 11.915 4.932 8.631 1.00 85.06 198 LEU A O 1
ATOM 1570 N N . GLN A 1 199 ? 10.174 6.332 8.387 1.00 76.44 199 GLN A N 1
ATOM 1571 C CA . GLN A 1 199 ? 10.935 7.556 8.079 1.00 76.44 199 GLN A CA 1
ATOM 1572 C C . GLN A 1 199 ? 11.755 7.516 6.775 1.00 76.44 199 GLN A C 1
ATOM 1574 O O . GLN A 1 199 ? 12.570 8.401 6.521 1.00 76.44 199 GLN A O 1
ATOM 1579 N N . HIS A 1 200 ? 11.508 6.550 5.890 1.00 74.81 200 HIS A N 1
ATOM 1580 C CA . HIS A 1 200 ? 12.188 6.436 4.599 1.00 74.81 200 HIS A CA 1
ATOM 1581 C C . HIS A 1 200 ? 11.620 7.390 3.511 1.00 74.81 200 HIS A C 1
ATOM 1583 O O . HIS A 1 200 ? 11.923 7.271 2.322 1.00 74.81 200 HIS A O 1
ATOM 1589 N N . MET A 1 201 ? 10.828 8.395 3.900 1.00 69.38 201 MET A N 1
ATOM 1590 C CA . MET A 1 201 ? 10.222 9.379 2.998 1.00 69.38 201 MET A CA 1
ATOM 1591 C C . MET A 1 201 ? 11.055 10.672 2.900 1.00 69.38 201 MET A C 1
ATOM 1593 O O . MET A 1 201 ? 11.848 11.003 3.773 1.00 69.38 201 MET A O 1
ATOM 1597 N N . TRP A 1 202 ? 10.838 11.455 1.840 1.00 56.97 202 TRP A N 1
ATOM 1598 C CA . TRP A 1 202 ? 11.465 12.769 1.623 1.00 56.97 202 TRP A CA 1
ATOM 1599 C C . TRP A 1 202 ? 11.072 13.858 2.643 1.00 56.97 202 TRP A C 1
ATOM 1601 O O . TRP A 1 202 ? 11.652 14.943 2.634 1.00 56.97 202 TRP A O 1
ATOM 1611 N N . ARG A 1 203 ? 10.084 13.593 3.505 1.00 66.19 203 ARG A N 1
ATOM 1612 C CA . ARG A 1 203 ? 9.669 14.460 4.615 1.00 66.19 203 ARG A CA 1
ATOM 1613 C C . ARG A 1 203 ? 9.874 13.722 5.933 1.00 66.19 203 ARG A C 1
ATOM 1615 O O . ARG A 1 203 ? 9.693 12.508 5.981 1.00 66.19 203 ARG A O 1
ATOM 1622 N N . HIS A 1 204 ? 10.156 14.468 7.003 1.00 72.31 204 HIS A N 1
ATOM 1623 C CA . HIS A 1 204 ? 10.074 13.977 8.382 1.00 72.31 204 HIS A CA 1
ATOM 1624 C C . HIS A 1 204 ? 8.614 13.676 8.742 1.00 72.31 204 HIS A C 1
ATOM 1626 O O . HIS A 1 204 ? 7.947 14.458 9.415 1.00 72.31 204 HIS A O 1
ATOM 1632 N N . CYS A 1 205 ? 8.08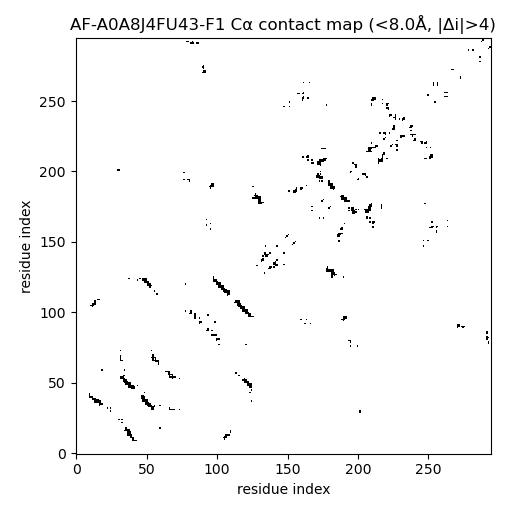9 12.575 8.220 1.00 81.88 205 CYS A N 1
ATOM 1633 C CA . CYS A 1 205 ? 6.754 12.103 8.518 1.00 81.88 205 CYS A CA 1
ATOM 1634 C C . CYS A 1 205 ? 6.824 11.015 9.597 1.00 81.88 205 CYS A C 1
ATOM 1636 O O . CYS A 1 205 ? 7.654 10.108 9.525 1.00 81.88 205 CYS A O 1
ATOM 1638 N N . GLY A 1 206 ? 5.963 11.143 10.610 1.00 81.88 206 GLY A N 1
ATOM 1639 C CA . GLY A 1 206 ? 5.769 10.117 11.635 1.00 81.88 206 GLY A CA 1
ATOM 1640 C C . GLY A 1 206 ? 4.835 9.003 11.162 1.00 81.88 206 GLY A C 1
ATOM 1641 O O . GLY A 1 206 ? 5.144 7.834 11.348 1.00 81.88 206 GLY A O 1
ATOM 1642 N N . PHE A 1 207 ? 3.707 9.374 10.555 1.00 88.50 207 PHE A N 1
ATOM 1643 C CA . PHE A 1 207 ? 2.798 8.512 9.797 1.00 88.50 207 PHE A CA 1
ATOM 1644 C C . PHE A 1 207 ? 1.783 9.402 9.055 1.00 88.50 207 PHE A C 1
ATOM 1646 O O . PHE A 1 207 ? 1.469 10.503 9.513 1.00 88.50 207 PHE A O 1
ATOM 1653 N N . ASP A 1 208 ? 1.275 8.944 7.916 1.00 91.81 208 ASP A N 1
ATOM 1654 C CA . ASP A 1 208 ? 0.275 9.626 7.104 1.00 91.81 208 ASP A CA 1
ATOM 1655 C C . ASP A 1 208 ? -0.521 8.611 6.262 1.00 91.81 208 ASP A C 1
ATOM 1657 O O . ASP A 1 208 ? 0.010 7.973 5.343 1.00 91.81 208 ASP A O 1
ATOM 1661 N N . SER A 1 209 ? -1.802 8.424 6.601 1.00 95.25 209 SER A N 1
ATOM 1662 C CA . SER A 1 209 ? -2.633 7.371 6.014 1.00 95.25 209 SER A CA 1
ATOM 1663 C C . SER A 1 209 ? -4.114 7.692 5.968 1.00 95.25 209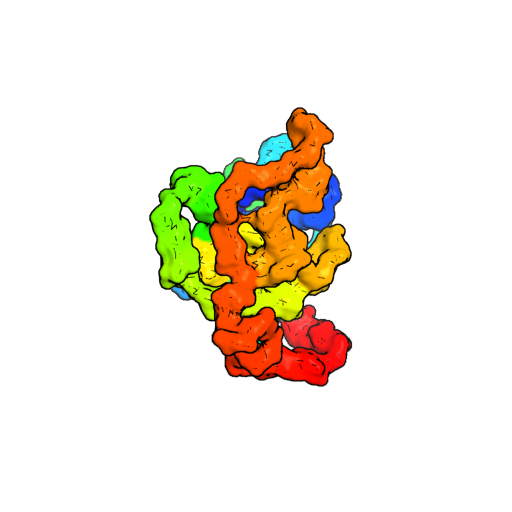 SER A C 1
ATOM 1665 O O . SER A 1 209 ? -4.690 8.119 6.963 1.00 95.25 209 SER A O 1
ATOM 1667 N N . VAL A 1 210 ? -4.752 7.389 4.834 1.00 95.94 210 VAL A N 1
ATOM 1668 C CA . VAL A 1 210 ? -6.207 7.522 4.662 1.00 95.94 210 VAL A CA 1
ATOM 1669 C C . VAL A 1 210 ? -7.024 6.676 5.648 1.00 95.94 210 VAL A C 1
ATOM 1671 O O . VAL A 1 210 ? -8.156 7.036 5.953 1.00 95.94 210 VAL A O 1
ATOM 1674 N N . PHE A 1 211 ? -6.463 5.583 6.177 1.00 96.88 211 PHE A N 1
ATOM 1675 C CA . PHE A 1 211 ? -7.177 4.709 7.113 1.00 96.88 211 PHE A CA 1
ATOM 1676 C C . PHE A 1 211 ? -7.243 5.264 8.535 1.00 96.88 211 PHE A C 1
ATOM 1678 O O . PHE A 1 211 ? -8.107 4.866 9.317 1.00 96.88 211 PHE A O 1
ATOM 1685 N N . VAL A 1 212 ? -6.299 6.139 8.891 1.00 95.06 212 VAL A N 1
ATOM 1686 C CA . VAL A 1 212 ? -6.127 6.655 10.248 1.00 95.06 212 VAL A CA 1
ATOM 1687 C C . VAL A 1 212 ? -6.639 8.095 10.285 1.00 95.06 212 VAL A C 1
ATOM 1689 O O . VAL A 1 212 ? -6.213 8.916 9.470 1.00 95.06 212 VAL A O 1
ATOM 1692 N N . PRO A 1 213 ? -7.548 8.436 11.211 1.00 92.12 213 PRO A N 1
ATOM 1693 C CA . PRO A 1 213 ? -8.116 9.774 11.280 1.00 92.12 213 PRO A CA 1
ATOM 1694 C C . PRO A 1 213 ? -7.061 10.824 11.615 1.00 92.12 213 PRO A C 1
ATOM 1696 O O . PRO A 1 213 ? -6.048 10.522 12.246 1.00 92.12 213 PRO A O 1
ATOM 1699 N N . THR A 1 214 ? -7.341 12.082 11.267 1.00 88.88 214 THR A N 1
ATOM 1700 C CA . THR A 1 214 ? -6.512 13.262 11.598 1.00 88.88 214 THR A CA 1
ATOM 1701 C C . THR A 1 214 ? -5.114 13.289 10.969 1.00 88.88 214 THR A C 1
ATOM 1703 O O . THR A 1 214 ? -4.328 14.194 11.247 1.00 88.88 214 THR A O 1
ATOM 1706 N N . THR A 1 215 ? -4.800 12.334 10.092 1.00 92.12 215 THR A N 1
ATOM 1707 C CA . THR A 1 215 ? -3.603 12.380 9.247 1.00 92.12 215 THR A CA 1
ATOM 1708 C C . THR A 1 215 ? -3.792 13.369 8.102 1.00 92.12 215 THR A C 1
ATOM 1710 O O . THR A 1 215 ? -4.917 13.714 7.737 1.00 92.12 215 THR A O 1
ATOM 1713 N N . GLN A 1 216 ? -2.698 13.807 7.478 1.00 90.75 216 GLN A N 1
ATOM 1714 C CA . GLN A 1 216 ? -2.787 14.698 6.325 1.00 90.75 216 GLN A CA 1
ATOM 1715 C C . GLN A 1 216 ? -3.553 14.041 5.165 1.00 90.75 216 GLN A C 1
ATOM 1717 O O . GLN A 1 216 ? -4.402 14.70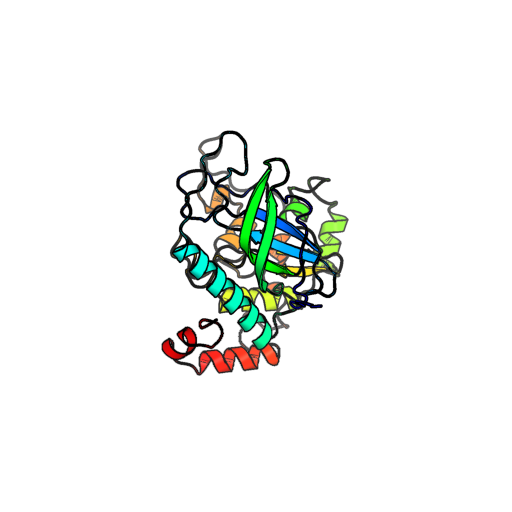4 4.577 1.00 90.75 216 GLN A O 1
ATOM 1722 N N . LYS A 1 217 ? -3.321 12.764 4.834 1.00 91.81 217 LYS A N 1
ATOM 1723 C CA . LYS A 1 217 ? -4.057 12.060 3.770 1.00 91.81 217 LYS A CA 1
ATOM 1724 C C . LYS A 1 217 ? -5.541 11.932 4.088 1.00 91.81 217 LYS A C 1
ATOM 1726 O O . LYS A 1 217 ? -6.355 12.120 3.188 1.00 91.81 217 LYS A O 1
ATOM 1731 N N . GLN A 1 218 ? -5.908 11.657 5.339 1.00 92.94 218 GLN A N 1
ATOM 1732 C CA . GLN A 1 218 ? -7.315 11.577 5.727 1.00 92.94 218 GLN A CA 1
ATOM 1733 C C . GLN A 1 218 ? -7.987 12.958 5.687 1.00 92.94 218 GLN A C 1
ATOM 1735 O O . GLN A 1 218 ? -9.092 13.087 5.160 1.00 92.94 218 GLN A O 1
ATOM 1740 N N . GLU A 1 219 ? -7.298 14.016 6.115 1.00 90.81 219 GLU A N 1
ATOM 1741 C CA . GLU A 1 219 ? -7.799 15.386 5.972 1.00 90.81 219 GLU A CA 1
ATOM 1742 C C . GLU A 1 219 ? -7.874 15.821 4.502 1.00 90.81 219 GLU A C 1
ATOM 1744 O O . GLU A 1 219 ? -8.792 16.542 4.126 1.00 90.81 219 GLU A O 1
ATOM 1749 N N . ILE A 1 220 ? -6.970 15.354 3.632 1.00 89.62 220 ILE A N 1
ATOM 1750 C CA . ILE A 1 220 ? -7.059 15.576 2.179 1.00 89.62 220 ILE A CA 1
ATOM 1751 C C . ILE A 1 220 ? -8.326 14.931 1.615 1.00 89.62 220 ILE A C 1
ATOM 1753 O O . ILE A 1 220 ? -8.956 15.518 0.741 1.00 89.62 220 ILE A O 1
ATOM 1757 N N . VAL A 1 221 ? -8.728 13.764 2.111 1.00 90.00 221 VAL A N 1
ATOM 1758 C CA . VAL A 1 221 ? -9.999 13.140 1.724 1.00 90.00 221 VAL A CA 1
ATOM 1759 C C . VAL A 1 221 ? -11.197 13.945 2.245 1.00 90.00 221 VAL A C 1
ATOM 1761 O O . VAL A 1 221 ? -12.168 14.141 1.519 1.00 90.00 221 VAL A O 1
ATOM 1764 N N . ARG A 1 222 ? -11.129 14.474 3.473 1.00 88.31 222 ARG A N 1
ATOM 1765 C CA . ARG A 1 222 ? -12.210 15.286 4.070 1.00 88.31 222 ARG A CA 1
ATOM 1766 C C . ARG A 1 222 ? -12.376 16.661 3.428 1.00 88.31 222 ARG A C 1
ATOM 1768 O O . ARG A 1 222 ? -13.496 17.133 3.264 1.00 88.31 222 ARG A O 1
ATOM 1775 N N . LEU A 1 223 ? -11.263 17.331 3.152 1.00 87.00 223 LEU A N 1
ATOM 1776 C CA . LEU A 1 223 ? -11.200 18.759 2.842 1.00 87.00 223 LEU A CA 1
ATOM 1777 C C . LEU A 1 223 ? -10.541 19.044 1.492 1.00 87.00 223 LEU A C 1
ATOM 1779 O O . LEU A 1 223 ? -10.304 20.199 1.171 1.00 87.00 223 LEU A O 1
ATOM 1783 N N . ALA A 1 224 ? -10.261 18.028 0.682 1.00 83.38 224 ALA A N 1
ATOM 1784 C CA . ALA A 1 224 ? -9.530 18.130 -0.576 1.00 83.38 224 ALA A CA 1
ATOM 1785 C C . ALA A 1 224 ? -8.069 18.612 -0.452 1.00 83.38 224 ALA A C 1
ATOM 1787 O O . ALA A 1 224 ? -7.661 19.402 0.403 1.00 83.38 224 ALA A O 1
ATOM 1788 N N . ASN A 1 225 ? -7.257 18.164 -1.411 1.00 83.06 225 ASN A N 1
ATOM 1789 C CA . ASN A 1 225 ? -5.814 18.400 -1.432 1.00 83.06 225 ASN A CA 1
ATOM 1790 C C . ASN A 1 225 ? -5.432 19.891 -1.456 1.00 83.06 225 ASN A C 1
ATOM 1792 O O . ASN A 1 225 ? -4.522 20.322 -0.750 1.00 83.06 225 ASN A O 1
ATOM 1796 N N . HIS A 1 226 ? -6.141 20.691 -2.258 1.00 80.38 226 HIS A N 1
ATOM 1797 C CA . HIS A 1 226 ? -5.840 22.113 -2.434 1.00 80.38 226 HIS A CA 1
ATOM 1798 C C . HIS A 1 226 ? -6.058 22.926 -1.154 1.00 80.38 226 HIS A C 1
ATOM 1800 O O . HIS A 1 226 ? -5.312 23.870 -0.904 1.00 80.38 226 HIS A O 1
ATOM 1806 N N . TYR A 1 227 ? -7.034 22.543 -0.330 1.00 83.44 227 TYR A N 1
ATOM 1807 C CA . TYR A 1 227 ? -7.318 23.220 0.928 1.00 83.44 227 TYR A CA 1
ATOM 1808 C C . TYR A 1 227 ? -6.274 22.863 1.990 1.00 83.44 227 TYR A C 1
ATOM 1810 O O . TYR A 1 227 ? -5.651 23.752 2.569 1.00 83.44 227 TYR A O 1
ATOM 1818 N N . VAL A 1 228 ? -6.018 21.564 2.193 1.00 84.75 228 VAL A N 1
ATOM 1819 C CA . VAL A 1 228 ? -5.074 21.077 3.215 1.00 84.75 228 VAL A CA 1
ATOM 1820 C C . VAL A 1 228 ? -3.652 21.560 2.942 1.00 84.75 228 VAL A C 1
ATOM 1822 O O . VAL A 1 228 ? -2.976 22.043 3.850 1.00 84.75 228 VAL A O 1
ATOM 1825 N N . ASN A 1 229 ? -3.207 21.499 1.684 1.00 82.50 229 ASN A N 1
ATOM 1826 C CA . ASN A 1 229 ? -1.874 21.956 1.291 1.00 82.50 229 ASN A CA 1
ATOM 1827 C C . ASN A 1 229 ? -1.803 23.457 0.970 1.00 82.50 229 ASN A C 1
ATOM 1829 O O . ASN A 1 229 ? -0.748 23.927 0.545 1.00 82.50 229 ASN A O 1
ATOM 1833 N N . LYS A 1 230 ? -2.896 24.213 1.172 1.00 82.75 230 LYS A N 1
ATOM 1834 C CA . LYS A 1 230 ? -2.991 25.657 0.883 1.00 82.75 230 LYS A CA 1
ATOM 1835 C C . LYS A 1 230 ? -2.466 26.005 -0.517 1.00 82.75 230 LYS A C 1
ATOM 1837 O O . LYS A 1 230 ? -1.762 26.997 -0.702 1.00 82.75 230 LYS A O 1
ATOM 1842 N N . LEU A 1 231 ? -2.769 25.148 -1.493 1.00 78.50 231 LEU A N 1
ATOM 1843 C CA . LEU A 1 231 ? -2.299 25.326 -2.860 1.00 78.50 231 LEU A CA 1
ATOM 1844 C C . LEU A 1 231 ? -3.010 26.532 -3.486 1.00 78.50 231 LEU A C 1
ATOM 1846 O O . LEU A 1 231 ? -4.212 26.712 -3.264 1.00 78.50 231 LEU A O 1
ATOM 1850 N N . PRO A 1 232 ? -2.300 27.353 -4.277 1.00 70.75 232 PRO A N 1
ATOM 1851 C CA . PRO A 1 232 ? -2.919 28.471 -4.964 1.00 70.75 232 PRO A CA 1
ATOM 1852 C C . PRO A 1 232 ? -4.023 27.955 -5.890 1.00 70.75 232 PRO A C 1
ATOM 1854 O O . PRO A 1 232 ? -3.805 27.079 -6.727 1.00 70.75 232 PRO A O 1
ATOM 1857 N N . THR A 1 233 ? -5.225 28.493 -5.721 1.00 69.56 233 THR A N 1
ATOM 1858 C CA . THR A 1 233 ? -6.348 28.240 -6.624 1.00 69.56 233 THR A CA 1
ATOM 1859 C C . THR A 1 233 ? -6.278 29.218 -7.792 1.00 69.56 233 THR A C 1
ATOM 1861 O O . THR A 1 233 ? -5.676 30.289 -7.684 1.00 69.56 233 THR A O 1
ATOM 1864 N N . SER A 1 234 ? -6.937 28.895 -8.908 1.00 68.44 234 SER A N 1
ATOM 1865 C CA . SER A 1 234 ? -7.041 29.799 -10.066 1.00 68.44 234 SER A CA 1
ATOM 1866 C C . SER A 1 234 ? -7.648 31.165 -9.717 1.00 68.44 234 SER A C 1
ATOM 1868 O O . SER A 1 234 ? -7.444 32.131 -10.445 1.00 68.44 234 SER A O 1
ATOM 1870 N N . THR A 1 235 ? -8.364 31.259 -8.593 1.00 70.00 235 THR A N 1
ATOM 1871 C CA . THR A 1 235 ? -8.998 32.482 -8.093 1.00 70.00 235 THR A CA 1
ATOM 1872 C C . THR A 1 235 ? -8.187 33.203 -7.010 1.00 70.00 235 THR A C 1
ATOM 1874 O O . THR A 1 235 ? -8.640 34.231 -6.515 1.00 70.00 235 THR A O 1
ATOM 1877 N N . GLY A 1 236 ? -7.028 32.678 -6.586 1.00 69.88 236 GLY A N 1
ATOM 1878 C CA . GLY A 1 236 ? -6.190 33.278 -5.534 1.00 69.88 236 GLY A CA 1
ATOM 1879 C C . GLY A 1 236 ? -6.829 33.318 -4.136 1.00 69.88 236 GLY A C 1
ATOM 1880 O O . GLY A 1 236 ? -6.300 33.956 -3.232 1.00 69.88 236 GLY A O 1
ATOM 1881 N N . GLN A 1 237 ? -7.965 32.644 -3.954 1.00 65.44 237 GLN A N 1
ATOM 1882 C CA . GLN A 1 237 ? -8.737 32.591 -2.710 1.00 65.44 237 GLN A CA 1
ATOM 1883 C C . GLN A 1 237 ? -8.819 31.141 -2.222 1.00 65.44 237 GLN A C 1
ATOM 1885 O O . GLN A 1 237 ? -8.917 30.242 -3.066 1.00 65.44 237 GLN A O 1
ATOM 1890 N N . PRO A 1 238 ? -8.819 30.879 -0.901 1.00 62.59 238 PRO A N 1
ATOM 1891 C CA . PRO A 1 238 ? -9.075 29.542 -0.380 1.00 62.59 238 PRO A CA 1
ATOM 1892 C C . PRO A 1 238 ? -10.431 29.052 -0.897 1.00 62.59 238 PRO A C 1
ATOM 1894 O O . PRO A 1 238 ? -11.479 29.571 -0.513 1.00 62.59 238 PRO A O 1
ATOM 1897 N N . GLN A 1 239 ? -10.424 28.079 -1.808 1.00 67.81 239 GLN A N 1
ATOM 1898 C CA . GLN A 1 239 ? -11.658 27.411 -2.198 1.00 67.81 239 GLN A CA 1
ATOM 1899 C C . GLN A 1 239 ? -11.948 26.371 -1.128 1.00 67.81 239 GLN A C 1
ATOM 1901 O O . GLN A 1 239 ? -11.212 25.402 -0.971 1.00 67.81 239 GLN A O 1
ATOM 1906 N N . ILE A 1 240 ? -12.995 26.618 -0.347 1.00 69.31 240 ILE A N 1
ATOM 1907 C CA . ILE A 1 240 ? -13.575 25.584 0.502 1.00 69.31 240 ILE A CA 1
ATOM 1908 C C . ILE A 1 240 ? -14.186 24.552 -0.454 1.00 69.31 240 ILE A C 1
ATOM 1910 O O . ILE A 1 240 ? -14.936 24.960 -1.349 1.00 69.31 240 ILE A O 1
ATOM 1914 N N . PRO A 1 241 ? -13.890 23.252 -0.308 1.00 68.25 241 PRO A N 1
ATOM 1915 C CA . PRO A 1 241 ? -14.503 22.221 -1.134 1.00 68.25 241 PRO A CA 1
ATOM 1916 C C . PRO A 1 241 ? -16.024 22.303 -1.027 1.00 68.25 241 PRO A C 1
ATOM 1918 O O . PRO A 1 241 ? -16.579 22.332 0.069 1.00 68.25 241 PRO A O 1
ATOM 1921 N N . ARG A 1 242 ? -16.701 22.363 -2.173 1.00 59.88 242 ARG A N 1
ATOM 1922 C CA . ARG A 1 242 ? -18.164 22.427 -2.260 1.00 59.88 242 ARG A CA 1
ATOM 1923 C C . ARG A 1 242 ? -18.694 21.189 -2.972 1.00 59.88 242 ARG A C 1
ATOM 1925 O O . ARG A 1 242 ? -19.163 21.322 -4.091 1.00 59.88 242 ARG A O 1
ATOM 1932 N N . PHE A 1 243 ? -18.565 20.001 -2.383 1.00 61.22 243 PHE A N 1
ATOM 1933 C CA . PHE A 1 243 ? -19.034 18.757 -3.010 1.00 61.22 243 PHE A CA 1
ATOM 1934 C C . PHE A 1 243 ? -19.407 17.679 -1.988 1.00 61.22 243 PHE A C 1
ATOM 1936 O O . PHE A 1 243 ? -19.156 17.831 -0.792 1.00 61.22 243 PHE A O 1
ATOM 1943 N N . ASP A 1 244 ? -20.022 16.614 -2.508 1.00 70.00 244 ASP A N 1
ATOM 1944 C CA . ASP A 1 244 ? -20.377 15.382 -1.807 1.00 70.00 244 ASP A CA 1
ATOM 1945 C C . ASP A 1 244 ? -19.193 14.800 -1.027 1.00 70.00 244 ASP A C 1
ATOM 1947 O O . ASP A 1 244 ? -18.035 14.917 -1.436 1.00 70.00 244 ASP A O 1
ATOM 1951 N N . ALA A 1 245 ? -19.504 14.131 0.082 1.00 76.75 245 ALA A N 1
ATOM 1952 C CA . ALA A 1 245 ? -18.526 13.410 0.881 1.00 76.75 245 ALA A CA 1
ATOM 1953 C C . ALA A 1 245 ? 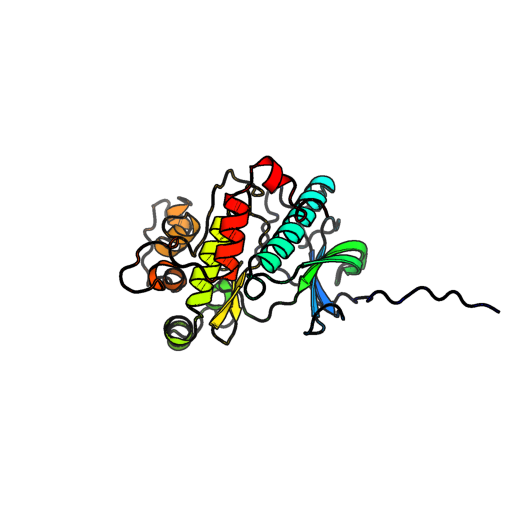-17.755 12.391 0.017 1.00 76.75 245 ALA A C 1
ATOM 1955 O O . ALA A 1 245 ? -18.356 11.582 -0.693 1.00 76.75 245 ALA A O 1
ATOM 1956 N N . ASP A 1 246 ? -16.423 12.429 0.088 1.00 87.06 246 ASP A N 1
ATOM 1957 C CA . ASP A 1 246 ? -15.555 11.467 -0.592 1.00 87.06 246 ASP A CA 1
ATOM 1958 C C . ASP A 1 246 ? -15.791 10.057 -0.006 1.00 87.06 246 ASP A C 1
ATOM 1960 O O . ASP A 1 246 ? -15.662 9.882 1.210 1.00 87.06 246 ASP A O 1
ATOM 1964 N N . PRO A 1 247 ? -16.114 9.032 -0.821 1.00 90.38 247 PRO A N 1
ATOM 1965 C CA . PRO A 1 247 ? -16.319 7.663 -0.341 1.00 90.38 247 PRO A CA 1
ATOM 1966 C C . PRO A 1 247 ? -15.126 7.087 0.429 1.00 90.38 247 PRO A C 1
ATOM 1968 O O . PRO A 1 247 ? -15.308 6.221 1.279 1.00 90.38 247 PRO A O 1
ATOM 1971 N N . GLN A 1 248 ? -13.911 7.590 0.195 1.00 92.12 248 GLN A N 1
ATOM 1972 C CA . GLN A 1 248 ? -12.725 7.205 0.962 1.00 92.12 248 GLN A CA 1
ATOM 1973 C C . GLN A 1 248 ? -12.832 7.539 2.453 1.00 92.12 248 GLN A C 1
ATOM 1975 O O . GLN A 1 248 ? -12.079 6.978 3.241 1.00 92.12 248 GLN A O 1
ATOM 1980 N N . LEU A 1 249 ? -13.761 8.404 2.874 1.00 92.00 249 LEU A N 1
ATOM 1981 C CA . LEU A 1 249 ? -14.054 8.619 4.295 1.00 92.00 249 LEU A CA 1
ATOM 1982 C C . LEU A 1 249 ? -14.513 7.335 4.989 1.00 92.00 249 LEU A C 1
ATOM 1984 O O . LEU A 1 249 ? -14.261 7.157 6.177 1.00 92.00 249 LEU A O 1
ATOM 1988 N N . LEU A 1 250 ? -15.112 6.412 4.236 1.00 93.19 250 LEU A N 1
ATOM 1989 C CA . LEU A 1 250 ? -15.469 5.078 4.708 1.00 93.19 250 LEU A CA 1
ATOM 1990 C C . LEU A 1 250 ? -14.245 4.159 4.838 1.00 93.19 250 LEU A C 1
ATOM 1992 O O . LEU A 1 250 ? -14.410 2.979 5.104 1.00 93.19 250 LEU A O 1
ATOM 1996 N N . LEU A 1 251 ? -13.018 4.643 4.647 1.00 96.06 251 LEU A N 1
ATOM 1997 C CA . LEU A 1 251 ? -11.803 3.903 4.994 1.00 96.06 251 LEU A CA 1
ATOM 1998 C C . LEU A 1 251 ? -11.285 4.237 6.396 1.00 96.06 251 LEU A C 1
ATOM 2000 O O . LEU A 1 251 ? -10.339 3.598 6.845 1.00 96.06 251 LEU A O 1
ATOM 2004 N N . ASP A 1 252 ? -11.896 5.183 7.113 1.00 95.00 252 ASP A N 1
ATOM 2005 C CA . ASP A 1 252 ? -11.566 5.435 8.516 1.00 95.00 252 ASP A CA 1
ATOM 2006 C C . ASP A 1 252 ? -11.824 4.168 9.346 1.00 95.00 252 ASP A C 1
ATOM 2008 O O . ASP A 1 252 ? -12.957 3.684 9.434 1.00 95.00 252 ASP A O 1
ATOM 2012 N N . TYR A 1 253 ? -10.774 3.612 9.960 1.00 95.38 253 TYR A N 1
ATOM 2013 C CA . TYR A 1 253 ? -10.883 2.338 10.677 1.00 95.38 253 TYR A CA 1
ATOM 2014 C C . TYR A 1 253 ? -11.924 2.378 11.801 1.00 95.38 253 TYR A C 1
ATOM 2016 O O . TYR A 1 253 ? -12.468 1.334 12.167 1.00 95.38 253 TYR A O 1
ATOM 2024 N N . ARG A 1 254 ? -12.201 3.565 12.360 1.00 93.62 254 ARG A N 1
ATOM 2025 C CA . ARG A 1 254 ? -13.129 3.739 13.484 1.00 93.62 254 ARG A CA 1
ATOM 2026 C C . ARG A 1 254 ? -14.556 3.354 13.114 1.00 93.62 254 ARG A C 1
ATOM 2028 O O . ARG A 1 254 ? -15.306 2.936 13.986 1.00 93.62 254 ARG A O 1
ATOM 2035 N N . CYS A 1 255 ? -14.912 3.415 11.830 1.00 91.88 255 CYS A N 1
ATOM 2036 C CA . CYS A 1 255 ? -16.211 2.963 11.328 1.00 91.88 255 CYS A CA 1
ATOM 2037 C C . CYS A 1 255 ? -16.427 1.447 11.468 1.00 91.88 255 CYS A C 1
ATOM 2039 O O . CYS A 1 255 ? -17.549 0.973 11.296 1.00 91.88 255 CYS A O 1
ATOM 2041 N N . TYR A 1 256 ? -15.367 0.685 11.747 1.00 93.88 256 TYR A N 1
ATOM 2042 C CA . TYR A 1 256 ? -15.370 -0.779 11.707 1.00 93.88 256 TYR A CA 1
ATOM 2043 C C . TYR A 1 256 ? -14.887 -1.428 12.999 1.00 93.88 256 TYR A C 1
ATOM 2045 O O . TYR A 1 256 ? -14.627 -2.634 13.025 1.00 93.88 256 TYR A O 1
ATOM 2053 N N . LEU A 1 257 ? -14.757 -0.642 14.066 1.00 92.50 257 LEU A N 1
ATOM 2054 C CA . LEU A 1 257 ? -14.502 -1.186 15.389 1.00 92.50 257 LEU A CA 1
ATOM 2055 C C . LEU A 1 257 ? -15.764 -1.851 15.961 1.00 92.50 257 LEU A C 1
ATOM 2057 O O . LEU A 1 257 ? -16.879 -1.464 15.603 1.00 92.50 257 LEU A O 1
ATOM 2061 N N . PRO A 1 258 ? -15.609 -2.844 16.855 1.00 89.31 258 PRO A N 1
ATOM 2062 C CA . PRO A 1 258 ? -16.728 -3.391 17.612 1.00 89.31 258 PRO A CA 1
ATOM 2063 C C . PRO A 1 258 ? -17.489 -2.306 18.388 1.00 89.31 258 PRO A C 1
ATOM 2065 O O . PRO A 1 258 ? -16.907 -1.297 18.791 1.00 89.31 258 PRO A O 1
ATOM 2068 N N . GLU A 1 259 ? -18.779 -2.537 18.647 1.00 86.19 259 GLU A N 1
ATOM 2069 C CA . GLU A 1 259 ? -19.607 -1.600 19.413 1.00 86.19 259 GLU A CA 1
ATOM 2070 C C . GLU A 1 259 ? -18.968 -1.241 20.764 1.00 86.19 259 GLU A C 1
ATOM 2072 O O . GLU A 1 259 ? -18.448 -2.096 21.484 1.00 86.19 259 GLU A O 1
ATOM 2077 N N . GLY A 1 260 ? -18.998 0.052 21.096 1.00 83.81 260 GLY A N 1
ATOM 2078 C CA . GLY A 1 260 ? -18.400 0.589 22.318 1.00 83.81 260 GLY A CA 1
ATOM 2079 C C . GLY A 1 260 ? -16.879 0.782 22.273 1.00 83.81 260 GLY A C 1
ATOM 2080 O O . GLY A 1 260 ? -16.310 1.198 23.280 1.00 83.81 260 GLY A O 1
ATOM 2081 N N . GLN A 1 261 ? -16.208 0.513 21.145 1.00 88.00 261 GLN A N 1
ATOM 2082 C CA . GLN A 1 261 ? -14.779 0.793 20.969 1.00 88.00 261 GLN A CA 1
ATOM 2083 C C . GLN A 1 261 ? -14.544 2.011 20.073 1.00 88.00 261 GLN A C 1
ATOM 2085 O O . GLN A 1 261 ? -15.067 2.099 18.966 1.00 88.00 261 GLN A O 1
ATOM 2090 N N . GLU A 1 262 ? -13.691 2.926 20.533 1.00 85.31 262 GLU A N 1
ATOM 2091 C CA . GLU A 1 262 ? -13.313 4.137 19.785 1.00 85.31 262 GLU A CA 1
ATOM 2092 C C . GLU A 1 262 ? -11.887 4.078 19.219 1.00 85.31 262 GLU A C 1
ATOM 2094 O O . GLU A 1 262 ? -11.504 4.908 18.392 1.00 85.31 262 GLU A O 1
ATOM 2099 N N . GLN A 1 263 ? -11.083 3.112 19.671 1.00 87.62 263 GLN A N 1
ATOM 2100 C CA . GLN A 1 263 ? -9.667 2.992 19.334 1.00 87.62 263 GLN A CA 1
ATOM 2101 C C . GLN A 1 263 ? -9.305 1.538 19.027 1.00 87.62 263 GLN A C 1
ATOM 2103 O O . GLN A 1 263 ? -9.748 0.613 19.708 1.00 87.62 263 GLN A O 1
ATOM 2108 N N . ILE A 1 264 ? -8.443 1.343 18.028 1.00 88.50 264 ILE A N 1
ATOM 2109 C CA . ILE A 1 264 ? -7.658 0.108 17.905 1.00 88.50 264 ILE A CA 1
ATOM 2110 C C . ILE A 1 264 ? -6.678 0.016 19.078 1.00 88.50 264 ILE A C 1
ATOM 2112 O O . ILE A 1 264 ? -6.175 1.035 19.547 1.00 88.50 264 ILE A O 1
ATOM 2116 N N . GLY A 1 265 ? -6.392 -1.193 19.562 1.00 80.94 265 GLY A N 1
ATOM 2117 C CA . GLY A 1 265 ? -5.483 -1.356 20.705 1.00 80.94 265 GLY A CA 1
ATOM 2118 C C . GLY A 1 265 ? -5.760 -2.552 21.597 1.00 80.94 265 GLY A C 1
ATOM 2119 O O . GLY A 1 265 ? -4.849 -3.066 22.238 1.00 80.94 265 GLY A O 1
ATOM 2120 N N . THR A 1 266 ? -7.015 -2.990 21.657 1.00 80.00 266 THR A N 1
ATOM 2121 C CA . THR A 1 266 ? -7.486 -3.887 22.722 1.00 80.00 266 THR A CA 1
ATOM 2122 C C . THR A 1 266 ? -7.826 -5.293 22.235 1.00 80.00 266 THR A C 1
ATOM 2124 O O . THR A 1 266 ? -7.821 -6.224 23.037 1.00 80.00 266 THR A O 1
ATOM 2127 N N . GLN A 1 267 ? -8.109 -5.471 20.940 1.00 84.88 267 GLN A N 1
ATOM 2128 C CA . GLN A 1 267 ? -8.581 -6.736 20.362 1.00 84.88 267 GLN A CA 1
ATOM 2129 C C . GLN A 1 267 ? -7.968 -6.985 18.978 1.00 84.88 267 GLN A C 1
ATOM 2131 O O . GLN A 1 267 ? -8.649 -6.994 17.953 1.00 84.88 267 GLN A O 1
ATOM 2136 N N . TYR A 1 268 ? -6.649 -7.162 18.933 1.00 89.31 268 TYR A N 1
ATOM 2137 C CA . TYR A 1 268 ? -5.966 -7.501 17.688 1.00 89.31 268 TYR A CA 1
ATOM 2138 C C . TYR A 1 268 ? -6.245 -8.953 17.266 1.00 89.31 268 TYR A C 1
ATOM 2140 O O . TYR A 1 268 ? -6.364 -9.830 18.126 1.00 89.31 268 TYR A O 1
ATOM 2148 N N . PRO A 1 269 ? -6.285 -9.253 15.952 1.00 90.38 269 PRO A N 1
ATOM 2149 C CA . PRO A 1 269 ? -6.286 -10.633 15.477 1.00 90.38 269 PRO A CA 1
ATOM 2150 C C . PRO A 1 269 ? -5.109 -11.425 16.075 1.00 90.38 269 PRO A C 1
ATOM 2152 O O . PRO A 1 269 ? -4.016 -10.864 16.167 1.00 90.38 269 PRO A O 1
ATOM 2155 N N . PRO A 1 270 ? -5.264 -12.716 16.434 1.00 93.06 270 PRO A N 1
ATOM 2156 C CA . PRO A 1 270 ? -4.281 -13.433 17.258 1.00 93.06 270 PRO A CA 1
ATOM 2157 C C . PRO A 1 270 ? -2.837 -13.408 16.737 1.00 93.06 270 PRO A C 1
ATOM 2159 O O . PRO A 1 270 ? -1.895 -13.272 17.516 1.00 93.06 270 PRO A O 1
ATOM 2162 N N . GLN A 1 271 ? -2.643 -13.518 15.419 1.00 94.06 271 GLN A N 1
ATOM 2163 C CA . GLN A 1 271 ? -1.306 -13.466 14.820 1.00 94.06 271 GLN A CA 1
ATOM 2164 C C . GLN A 1 271 ? -0.688 -12.062 14.903 1.00 94.06 271 GLN A C 1
ATOM 2166 O O . GLN A 1 271 ? 0.493 -11.930 15.226 1.00 94.06 271 GLN A O 1
ATOM 2171 N N . ILE A 1 272 ? -1.498 -11.026 14.671 1.00 95.19 272 ILE A N 1
ATOM 2172 C CA . ILE A 1 272 ? -1.087 -9.626 14.800 1.00 95.19 272 ILE A CA 1
ATOM 2173 C C . ILE A 1 272 ? -0.764 -9.322 16.264 1.00 95.19 272 ILE A C 1
ATOM 2175 O O . ILE A 1 272 ? 0.307 -8.797 16.535 1.00 95.19 272 ILE A O 1
ATOM 2179 N N . ASP A 1 273 ? -1.632 -9.705 17.207 1.00 94.81 273 ASP A N 1
ATOM 2180 C CA . ASP A 1 273 ? -1.411 -9.514 18.649 1.00 94.81 273 ASP A CA 1
ATOM 2181 C C . ASP A 1 273 ? -0.076 -10.126 19.089 1.00 94.81 273 ASP A C 1
ATOM 2183 O O . ASP A 1 273 ? 0.758 -9.454 19.697 1.00 94.81 273 ASP A O 1
ATOM 2187 N N . LYS A 1 274 ? 0.170 -11.385 18.706 1.00 95.00 274 LYS A N 1
ATOM 2188 C CA . LYS A 1 274 ? 1.419 -12.086 19.012 1.00 95.00 274 LYS A CA 1
ATOM 2189 C C . LYS A 1 274 ? 2.639 -11.357 18.446 1.00 95.00 274 LYS A C 1
ATOM 2191 O O . LYS A 1 274 ? 3.633 -11.209 19.156 1.00 95.00 274 LYS A O 1
ATOM 2196 N N . CYS A 1 275 ? 2.575 -10.909 17.192 1.00 94.50 275 CYS A N 1
ATOM 2197 C CA . CYS A 1 275 ? 3.658 -10.147 16.575 1.00 94.50 275 CYS A CA 1
ATOM 2198 C C . CYS A 1 275 ? 3.881 -8.799 17.279 1.00 94.50 275 CYS A C 1
ATOM 2200 O O . CYS A 1 275 ? 5.013 -8.487 17.640 1.00 94.50 275 CYS A O 1
ATOM 2202 N N . LEU A 1 276 ? 2.824 -8.021 17.525 1.00 93.69 276 LEU A N 1
ATOM 2203 C CA . LEU A 1 276 ? 2.928 -6.711 18.169 1.00 93.69 276 LEU A CA 1
ATOM 2204 C C . LEU A 1 276 ? 3.492 -6.827 19.587 1.00 93.69 276 LEU A C 1
ATOM 2206 O O . LEU A 1 276 ? 4.365 -6.048 19.953 1.00 93.69 276 LEU A O 1
ATOM 2210 N N . ARG A 1 277 ? 3.062 -7.829 20.366 1.00 94.31 277 ARG A N 1
ATOM 2211 C CA . ARG A 1 277 ? 3.640 -8.117 21.689 1.00 94.31 277 ARG A CA 1
ATOM 2212 C C . ARG A 1 277 ? 5.112 -8.489 21.605 1.00 94.31 277 ARG A C 1
ATOM 2214 O O . ARG A 1 277 ? 5.885 -8.065 22.456 1.00 94.31 277 ARG A O 1
ATOM 2221 N N . HIS A 1 278 ? 5.495 -9.268 20.594 1.00 93.06 278 HIS A N 1
ATOM 2222 C CA . HIS A 1 278 ? 6.895 -9.605 20.377 1.00 93.06 278 HIS A CA 1
ATOM 2223 C C . HIS A 1 278 ? 7.720 -8.349 20.082 1.00 93.06 278 HIS A C 1
ATOM 2225 O O . HIS A 1 278 ? 8.673 -8.093 20.806 1.00 93.06 278 HIS A O 1
ATOM 2231 N N . ILE A 1 279 ? 7.311 -7.524 19.115 1.00 91.31 279 ILE A N 1
ATOM 2232 C CA . ILE A 1 279 ? 8.003 -6.268 18.781 1.00 91.31 279 ILE A CA 1
ATOM 2233 C C . ILE A 1 279 ? 8.058 -5.332 19.997 1.00 91.31 279 ILE A C 1
ATOM 2235 O O . ILE A 1 279 ? 9.108 -4.777 20.294 1.00 91.31 279 ILE A O 1
ATOM 2239 N N . ALA A 1 280 ? 6.961 -5.195 20.745 1.00 92.31 280 ALA A N 1
ATOM 2240 C CA . ALA A 1 280 ? 6.901 -4.348 21.938 1.00 92.31 280 ALA A CA 1
ATOM 2241 C C . ALA A 1 280 ? 7.800 -4.836 23.088 1.00 92.31 280 ALA A C 1
ATOM 2243 O O . ALA A 1 280 ? 8.143 -4.049 23.967 1.00 92.31 280 ALA A O 1
ATOM 2244 N N . SER A 1 281 ? 8.166 -6.122 23.104 1.00 94.62 281 SER A N 1
ATOM 2245 C CA . SER A 1 281 ? 9.100 -6.683 24.089 1.00 94.62 281 SER A CA 1
ATOM 2246 C C . SER A 1 281 ? 10.574 -6.457 23.742 1.00 94.62 281 SER A C 1
ATOM 2248 O O . SER A 1 281 ? 11.432 -6.772 24.562 1.00 94.62 281 SER A O 1
ATOM 2250 N N . MET A 1 282 ? 10.865 -5.934 22.548 1.00 92.50 282 MET A N 1
ATOM 2251 C CA . MET A 1 282 ? 12.222 -5.763 22.036 1.00 92.50 282 MET A CA 1
ATOM 2252 C C . MET A 1 282 ? 12.769 -4.364 22.308 1.00 92.50 282 MET A C 1
ATOM 2254 O O . MET A 1 282 ? 12.024 -3.383 22.359 1.00 92.50 282 MET A O 1
ATOM 2258 N N . THR A 1 283 ? 14.091 -4.251 22.417 1.00 92.06 283 THR A N 1
ATOM 2259 C CA . THR A 1 283 ? 14.760 -2.945 22.408 1.00 92.06 283 THR A CA 1
ATOM 2260 C C . THR A 1 283 ? 14.803 -2.364 20.989 1.00 92.06 283 THR A C 1
ATOM 2262 O O . THR A 1 283 ? 14.731 -3.110 20.005 1.00 92.06 283 THR A O 1
ATOM 2265 N N . PRO A 1 284 ? 14.968 -1.038 20.828 1.00 85.75 284 PRO A N 1
ATOM 2266 C CA . PRO A 1 284 ? 15.171 -0.434 19.511 1.00 85.75 284 PRO A CA 1
ATOM 2267 C C . PRO A 1 284 ? 16.316 -1.082 18.716 1.00 85.75 284 PRO A C 1
ATOM 2269 O O . PRO A 1 284 ? 16.187 -1.306 17.513 1.00 85.75 284 PRO A O 1
ATOM 2272 N N . GLU A 1 285 ? 17.420 -1.442 19.375 1.00 85.62 285 GLU A N 1
ATOM 2273 C CA . GLU A 1 285 ? 18.554 -2.128 18.750 1.00 85.62 285 GLU A CA 1
ATOM 2274 C C . GLU A 1 285 ? 18.164 -3.514 18.244 1.00 85.62 285 GLU A C 1
ATOM 2276 O O . GLU A 1 285 ? 18.541 -3.889 17.135 1.00 85.62 285 GLU A O 1
ATOM 2281 N N . GLU A 1 286 ? 17.390 -4.267 19.022 1.00 87.06 286 GLU A N 1
ATOM 2282 C CA . GLU A 1 286 ? 16.894 -5.577 18.612 1.00 87.06 286 GLU A CA 1
ATOM 2283 C C . GLU A 1 286 ? 15.945 -5.462 17.415 1.00 87.06 286 GLU A C 1
ATOM 2285 O O . GLU A 1 286 ? 16.070 -6.244 16.472 1.00 87.06 286 GLU A O 1
ATOM 2290 N N . VAL A 1 287 ? 15.058 -4.458 17.398 1.00 81.31 287 VAL A N 1
ATOM 2291 C CA . VAL A 1 287 ? 14.161 -4.180 16.262 1.00 81.31 287 VAL A CA 1
ATOM 2292 C C . VAL A 1 287 ? 14.962 -3.848 15.003 1.00 81.31 287 VAL A C 1
ATOM 2294 O O . VAL A 1 287 ? 14.691 -4.407 13.940 1.00 81.31 287 VAL A O 1
ATOM 2297 N N . MET A 1 288 ? 15.995 -3.005 15.106 1.00 74.12 288 MET A N 1
ATOM 2298 C CA . MET A 1 288 ? 16.890 -2.705 13.979 1.00 74.12 288 MET A CA 1
ATOM 2299 C C . MET A 1 288 ? 17.695 -3.929 13.522 1.00 74.12 288 MET A C 1
ATOM 2301 O O . MET A 1 288 ? 18.049 -4.047 12.351 1.00 74.12 288 MET A O 1
ATOM 2305 N N . GLN A 1 289 ? 18.005 -4.849 14.436 1.00 74.38 289 GLN A N 1
ATOM 2306 C CA . GLN A 1 289 ? 18.782 -6.052 14.146 1.00 74.38 289 GLN A CA 1
ATOM 2307 C C . GLN A 1 289 ? 17.935 -7.263 13.749 1.00 74.38 289 GLN A C 1
ATOM 2309 O O . GLN A 1 289 ? 18.520 -8.302 13.411 1.00 74.38 289 GLN A O 1
ATOM 2314 N N . MET A 1 290 ? 16.601 -7.149 13.764 1.00 70.06 290 MET A N 1
ATOM 2315 C CA . MET A 1 290 ? 15.698 -8.218 13.348 1.00 70.06 290 MET A CA 1
ATOM 2316 C C . MET A 1 290 ? 16.112 -8.779 11.991 1.00 70.06 290 MET A C 1
ATOM 2318 O O . MET A 1 290 ? 16.542 -8.057 11.089 1.00 70.06 290 MET A O 1
ATOM 2322 N N . ARG A 1 291 ? 15.946 -10.098 11.830 1.00 55.62 291 ARG A N 1
ATOM 2323 C CA . ARG A 1 291 ? 16.298 -10.829 10.598 1.00 55.62 291 ARG A CA 1
ATOM 2324 C C . ARG A 1 291 ? 15.659 -10.256 9.333 1.00 55.62 291 ARG A C 1
ATOM 2326 O O . ARG A 1 291 ? 16.119 -10.588 8.243 1.00 55.62 291 ARG A O 1
ATOM 2333 N N . TRP A 1 292 ? 14.620 -9.437 9.466 1.00 58.31 292 TRP A N 1
ATOM 2334 C CA . TRP A 1 292 ? 14.028 -8.693 8.363 1.00 58.31 292 TRP A CA 1
ATOM 2335 C C . TRP A 1 292 ? 15.070 -7.799 7.678 1.00 58.31 292 TRP A C 1
ATOM 2337 O O . TRP A 1 292 ? 15.226 -7.915 6.470 1.00 58.31 292 TRP A O 1
ATOM 2347 N N . TRP A 1 293 ? 15.876 -7.066 8.453 1.00 53.56 293 TRP A N 1
ATOM 2348 C CA . TRP A 1 293 ? 16.837 -6.059 7.982 1.00 53.56 293 TRP A CA 1
ATOM 2349 C C . TRP A 1 293 ? 18.187 -6.603 7.498 1.00 53.56 293 TRP A C 1
ATOM 2351 O O . TRP A 1 293 ? 18.950 -5.885 6.855 1.00 53.56 293 TRP A O 1
ATOM 2361 N N . ARG A 1 294 ? 18.519 -7.857 7.839 1.00 46.78 294 ARG A N 1
ATOM 2362 C CA . ARG A 1 294 ? 19.840 -8.465 7.568 1.00 46.78 294 ARG A CA 1
ATOM 2363 C C . ARG A 1 294 ? 19.931 -9.251 6.253 1.00 46.78 294 ARG A C 1
ATOM 2365 O O . ARG A 1 294 ? 20.972 -9.853 5.997 1.00 46.78 294 ARG A O 1
ATOM 2372 N N . THR A 1 295 ? 18.874 -9.284 5.446 1.00 44.38 295 THR A N 1
ATOM 2373 C CA . THR A 1 295 ? 18.859 -9.933 4.118 1.00 44.38 295 THR A CA 1
ATOM 2374 C C . THR A 1 295 ? 18.705 -8.915 3.015 1.00 44.38 295 THR A C 1
ATOM 2376 O O . THR A 1 295 ? 19.437 -9.032 2.015 1.00 44.38 295 THR A O 1
#

Mean predicted aligned error: 8.93 Å

Nearest PDB structures (foldseek):
  6nvg-assembly1_A  TM=4.486E-01  e=6.180E-05  Homo sapiens
  3q60-assembly1_A  TM=5.670E-01  e=2.104E-03  Toxoplasma gondii
  4lv8-assembly2_A  TM=5.285E-01  e=2.662E-03  Toxoplasma gondii type I
  5xd6-assembly1_A  TM=6.075E-01  e=5.391E-03  Arabidopsis thaliana
  5u6b-assembly4_D  TM=5.787E-01  e=2.797E-02  Homo sapiens

Foldseek 3Di:
DDDDDDDDDWAKEFDDWDDPVPPPPDDLDPDFPWTKTKIADPPDPVRIKIWTGTDPQDDPDPPDHGGDDDPVLVVVLLLLLLLLLVLCVQLVVCLAEWRKDKDWHFYADPPPRHTGTGIIIMTHDDDFDQQCCADACPVVRYDDPVLLCCLLPPQAPLVQLLVVVVSQLVFQQADAARRQWGAHPSNGIYGHDRSRTPVNDPDNGSTAHLQAPPHLRVVCQAFNDCQSVVPQDPVSDRDGDDDDRRSSNSSHSQVRDPPPDRDPDDDDDPSNVVSVVVVVVDDPVCVCVPPSNVD

Sequence (295 aa):
MGVCEYVNLPRASLLDIFTCPFGHCAAPSIWPCSWIFRTHTNMTPSGEAVVKVHCVPVAKRVGFQMPVCNPLRIAEIMRLLISLGKLSQDCGFTDLIPRMWLAPVLGVVPGVGYPIDWWGLWMEYVEGISLENFLYHGIPRRQPLETVADMFNNRLNKTRVVRAAIFDLLTSQCDRHAQNLFLQEDGNLKLIDNESCLQHMWRHCGFDSVFVPTTQKQEIVRLANHYVNKLPTSTGQPQIPRFDADPQLLLDYRCYLPEGQEQIGTQYPPQIDKCLRHIASMTPEEVMQMRWWRT

pLDDT: mean 80.88, std 20.13, range [18.92, 97.19]